Protein AF-A0A3R9KI75-F1 (afdb_monomer_lite)

Organism: Streptococcus cristatus (NCBI:txid45634)

Foldseek 3Di:
DDDPPPDDDDDDPDDDDDDPVVFDADPVRATADPVRHGPQDPLNVVLVVQLVVLVVQLVVQLVVLVVLLVVCPPPHHDPLNVVLSVLSNQLSVLVSQLRNLLSVLVSLLVVLVVVQVVLVVVLVVQLVVLCVVCVPDDSVRSQVVCVVVVRHSCSSHNPVNVVSVVVSVVSVVVNVVSPCSSVVSVVVVVVVCVVPVPSVVVSVVSVVVD

Structure (mmCIF, N/CA/C/O backbone):
data_AF-A0A3R9KI75-F1
#
_entry.id   AF-A0A3R9KI75-F1
#
loop_
_atom_site.group_PDB
_atom_site.id
_atom_site.type_symbol
_atom_site.label_atom_id
_atom_site.label_alt_id
_atom_site.label_comp_id
_atom_site.label_asym_id
_atom_site.label_entity_id
_atom_site.label_seq_id
_atom_site.pdbx_PDB_ins_code
_atom_site.Cartn_x
_atom_site.Cartn_y
_atom_site.Cartn_z
_atom_site.occupancy
_atom_site.B_iso_or_equiv
_atom_site.auth_seq_id
_atom_site.auth_comp_id
_atom_site.auth_asym_id
_atom_site.auth_atom_id
_atom_site.pdbx_PDB_model_num
ATOM 1 N N . MET A 1 1 ? -16.472 22.900 -28.663 1.00 31.42 1 MET A N 1
ATOM 2 C CA . MET A 1 1 ? -15.916 22.814 -27.298 1.00 31.42 1 MET A CA 1
ATOM 3 C C . MET A 1 1 ? -16.519 21.588 -26.632 1.00 31.42 1 MET A C 1
ATOM 5 O O . MET A 1 1 ? -17.709 21.596 -26.358 1.00 31.42 1 MET A O 1
ATOM 9 N N . LYS A 1 2 ? -15.753 20.502 -26.491 1.00 34.44 2 LYS A N 1
ATOM 10 C CA . LYS A 1 2 ? -16.143 19.324 -25.703 1.00 34.44 2 LYS A CA 1
ATOM 11 C C . LYS A 1 2 ? -15.192 19.277 -24.512 1.00 34.44 2 LYS A C 1
ATOM 13 O O . LYS A 1 2 ? -14.022 18.962 -24.698 1.00 34.44 2 LYS A O 1
ATOM 18 N N . GLY A 1 3 ? -15.669 19.689 -23.342 1.00 30.95 3 GLY A N 1
ATOM 19 C CA . GLY A 1 3 ? -14.974 19.454 -22.082 1.00 30.95 3 GLY A CA 1
ATOM 20 C C . GLY A 1 3 ? -15.320 18.044 -21.632 1.00 30.95 3 GLY A C 1
ATOM 21 O O . GLY A 1 3 ? -16.484 17.776 -21.365 1.00 30.95 3 GLY A O 1
ATOM 22 N N . GLY A 1 4 ? -14.338 17.145 -21.650 1.00 33.22 4 GLY A N 1
ATOM 23 C CA . GLY A 1 4 ? -14.463 15.832 -21.032 1.00 33.22 4 GLY A CA 1
ATOM 24 C C . GLY A 1 4 ? -14.408 15.998 -19.521 1.00 33.22 4 GLY A C 1
ATOM 25 O O . GLY A 1 4 ? -13.350 16.269 -18.958 1.00 33.22 4 GLY A O 1
ATOM 26 N N . ASP A 1 5 ? -15.550 15.856 -18.872 1.00 42.66 5 ASP A N 1
ATOM 27 C CA . ASP A 1 5 ? -15.716 15.778 -17.428 1.00 42.66 5 ASP A CA 1
ATOM 28 C C . ASP A 1 5 ? -15.424 14.352 -16.940 1.00 42.66 5 ASP A C 1
ATOM 30 O O . ASP A 1 5 ? -16.263 13.648 -16.393 1.00 42.66 5 ASP A O 1
ATOM 34 N N . GLY A 1 6 ? -14.172 13.923 -17.106 1.00 36.28 6 GLY A N 1
ATOM 35 C CA . GLY A 1 6 ? -13.638 12.710 -16.482 1.00 36.28 6 GLY A CA 1
ATOM 36 C C . GLY A 1 6 ? -13.303 12.903 -14.998 1.00 36.28 6 GLY A C 1
ATOM 37 O O . GLY A 1 6 ? -12.255 12.447 -14.543 1.00 36.28 6 GLY A O 1
ATOM 38 N N . PHE A 1 7 ? -14.136 13.622 -14.241 1.00 35.47 7 PHE A N 1
ATOM 39 C CA . PHE A 1 7 ? -13.904 13.883 -12.822 1.00 35.47 7 PHE A CA 1
ATOM 40 C C . PHE A 1 7 ? -14.786 12.979 -11.963 1.00 35.47 7 PHE A C 1
ATOM 42 O O . PHE A 1 7 ? -15.965 13.241 -11.777 1.00 35.47 7 PHE A O 1
ATOM 49 N N . GLY A 1 8 ? -14.165 11.918 -11.438 1.00 37.69 8 GLY A N 1
ATOM 50 C CA . GLY A 1 8 ? -14.525 11.258 -10.181 1.00 37.69 8 GLY A CA 1
ATOM 51 C C . GLY A 1 8 ? -16.011 10.985 -9.961 1.00 37.69 8 GLY A C 1
ATOM 52 O O . GLY A 1 8 ? -16.692 11.744 -9.280 1.00 37.69 8 GLY A O 1
ATOM 53 N N . THR A 1 9 ? -16.493 9.838 -10.433 1.00 40.19 9 THR A N 1
ATOM 54 C CA . THR A 1 9 ? -17.740 9.268 -9.918 1.00 40.19 9 THR A CA 1
ATOM 55 C C . THR A 1 9 ? -17.583 9.030 -8.414 1.00 40.19 9 THR A C 1
ATOM 57 O O . THR A 1 9 ? -16.795 8.180 -7.996 1.00 40.19 9 THR A O 1
ATOM 60 N N . ILE A 1 10 ? -18.307 9.793 -7.591 1.00 51.31 10 ILE A N 1
ATOM 61 C CA . ILE A 1 10 ? -18.366 9.542 -6.151 1.00 51.31 10 ILE A CA 1
ATOM 62 C C . ILE A 1 10 ? -19.281 8.335 -5.924 1.00 51.31 10 ILE A C 1
ATOM 64 O O . ILE A 1 10 ? -20.493 8.410 -6.128 1.00 51.31 10 ILE A O 1
ATOM 68 N N . TYR A 1 11 ? -18.694 7.208 -5.521 1.00 42.44 11 TYR A N 1
ATOM 69 C CA . TYR A 1 11 ? -19.437 6.000 -5.172 1.00 42.44 11 TYR A CA 1
ATOM 70 C C . TYR A 1 11 ? -19.978 6.113 -3.746 1.00 42.44 11 TYR A C 1
ATOM 72 O O . TYR A 1 11 ? -19.217 6.090 -2.774 1.00 42.44 11 TYR A O 1
ATOM 80 N N . TRP A 1 12 ? -21.301 6.218 -3.624 1.00 49.88 12 TRP A N 1
ATOM 81 C CA . TRP A 1 12 ? -21.983 6.147 -2.340 1.00 49.88 12 TRP A CA 1
ATOM 82 C C . TRP A 1 12 ? -22.226 4.679 -1.982 1.00 49.88 12 TRP A C 1
ATOM 84 O O . TRP A 1 12 ? -22.923 3.967 -2.698 1.00 49.88 12 TRP A O 1
ATOM 94 N N . VAL A 1 13 ? -21.576 4.204 -0.916 1.00 52.34 13 VAL A N 1
ATOM 95 C CA . VAL A 1 13 ? -21.595 2.783 -0.514 1.00 52.34 13 VAL A CA 1
ATOM 96 C C . VAL A 1 13 ? -22.789 2.471 0.399 1.00 52.34 13 VAL A C 1
ATOM 98 O O . VAL A 1 13 ? -23.155 1.310 0.538 1.00 52.34 13 VAL A O 1
ATOM 101 N N . TYR A 1 14 ? -23.431 3.494 0.978 1.00 46.50 14 TYR A N 1
ATOM 102 C CA . TYR A 1 14 ? -24.469 3.330 1.997 1.00 46.50 14 TYR A CA 1
ATOM 103 C C . TYR A 1 14 ? -25.724 4.173 1.737 1.00 46.50 14 TYR A C 1
ATOM 105 O O . TYR A 1 14 ? -26.075 5.013 2.551 1.00 46.50 14 TYR A O 1
ATOM 113 N N . GLY A 1 15 ? -26.424 3.880 0.632 1.00 51.41 15 GLY A N 1
ATOM 114 C CA . GLY A 1 15 ? -27.863 4.139 0.447 1.00 51.41 15 GLY A CA 1
ATOM 115 C C . GLY A 1 15 ? -28.292 4.410 -1.013 1.00 51.41 15 GLY A C 1
ATOM 116 O O . GLY A 1 15 ? -27.571 4.103 -1.957 1.00 51.41 15 GLY A O 1
ATOM 117 N N . SER A 1 16 ? -29.490 4.977 -1.206 1.00 55.78 16 SER A N 1
ATOM 118 C CA . SER A 1 16 ? -30.212 5.067 -2.485 1.00 55.78 16 SER A CA 1
ATOM 119 C C . SER A 1 16 ? -30.240 6.415 -3.252 1.00 55.78 16 SER A C 1
ATOM 121 O O . SER A 1 16 ? -30.925 6.471 -4.274 1.00 55.78 16 SER A O 1
ATOM 123 N N . SER A 1 17 ? -29.553 7.495 -2.838 1.00 60.81 17 SER A N 1
ATOM 124 C CA . SER A 1 17 ? -29.588 8.795 -3.552 1.00 60.81 17 SER A CA 1
ATOM 125 C C . SER A 1 17 ? -28.206 9.386 -3.868 1.00 60.81 17 SER A C 1
ATOM 127 O O . SER A 1 17 ? -27.277 9.293 -3.075 1.00 60.81 17 SER A O 1
ATOM 129 N N . HIS A 1 18 ? -28.090 10.042 -5.030 1.00 62.91 18 HIS A N 1
ATOM 130 C CA . HIS A 1 18 ? -26.881 10.731 -5.511 1.00 62.91 18 HIS A CA 1
ATOM 131 C C . HIS A 1 18 ? -26.985 12.270 -5.458 1.00 62.91 18 HIS A C 1
ATOM 133 O O . HIS A 1 18 ? -26.168 12.966 -6.062 1.00 62.91 18 HIS A O 1
ATOM 139 N N . LYS A 1 19 ? -28.002 12.836 -4.795 1.00 71.69 19 LYS A N 1
ATOM 140 C CA . LYS A 1 19 ? -28.193 14.295 -4.725 1.00 71.69 19 LYS A CA 1
ATOM 141 C C . LYS A 1 19 ? -27.415 14.883 -3.550 1.00 71.69 19 LYS A C 1
ATOM 143 O O . LYS A 1 19 ? -27.552 14.403 -2.435 1.00 71.69 19 LYS A O 1
ATOM 148 N N . ILE A 1 20 ? -26.684 15.977 -3.782 1.00 66.56 20 ILE A N 1
ATOM 149 C CA . ILE A 1 20 ? -25.883 16.662 -2.748 1.00 66.56 20 ILE A CA 1
ATOM 150 C C . ILE A 1 20 ? -26.710 17.152 -1.548 1.00 66.56 20 ILE A C 1
ATOM 152 O O . ILE A 1 20 ? -26.201 17.232 -0.442 1.00 66.56 20 ILE A O 1
ATOM 156 N N . PHE A 1 21 ? -27.995 17.454 -1.750 1.00 74.81 21 PHE A N 1
ATOM 157 C CA . PHE A 1 21 ? -28.891 17.900 -0.677 1.00 74.81 21 PHE A CA 1
ATOM 158 C C . PHE A 1 21 ? -29.292 16.786 0.291 1.00 74.81 21 PHE A C 1
ATOM 160 O O . PHE A 1 21 ? -29.767 17.082 1.381 1.00 74.81 21 PHE A O 1
ATOM 167 N N . ASP A 1 22 ? -29.087 15.525 -0.092 1.00 74.00 22 ASP A N 1
ATOM 168 C CA . ASP A 1 22 ? -29.348 14.382 0.783 1.00 74.00 22 ASP A CA 1
ATOM 169 C C . ASP A 1 22 ? -28.135 14.085 1.689 1.00 74.00 22 ASP A C 1
ATOM 171 O O . ASP A 1 22 ? -28.147 13.118 2.446 1.00 74.00 22 ASP A O 1
ATOM 175 N N . TRP A 1 23 ? -27.070 14.894 1.597 1.00 73.06 23 TRP A N 1
ATOM 176 C CA . TRP A 1 23 ? -25.826 14.712 2.337 1.00 73.06 23 TRP A CA 1
ATOM 177 C C . TRP A 1 23 ? -25.831 15.596 3.580 1.00 73.06 23 TRP A C 1
ATOM 179 O O . TRP A 1 23 ? -26.165 16.780 3.517 1.00 73.06 23 TRP A O 1
ATOM 189 N N . GLN A 1 24 ? -25.421 15.023 4.707 1.00 79.69 24 GLN A N 1
ATOM 190 C CA . GLN A 1 24 ? -25.184 15.767 5.937 1.00 79.69 24 GLN A CA 1
ATOM 191 C C . GLN A 1 24 ? -23.694 16.053 6.076 1.00 79.69 24 GLN A C 1
ATOM 193 O O . GLN A 1 24 ? -22.868 15.224 5.694 1.00 79.69 24 GLN A O 1
ATOM 198 N N . PHE A 1 25 ? -23.359 17.217 6.627 1.00 82.62 25 PHE A N 1
ATOM 199 C CA . PHE A 1 25 ? -21.980 17.641 6.842 1.00 82.62 25 PHE A CA 1
ATOM 200 C C . PHE A 1 25 ? -21.781 18.084 8.293 1.00 82.62 25 PHE A C 1
ATOM 202 O O . PHE A 1 25 ? -22.672 18.719 8.861 1.00 82.62 25 PHE A O 1
ATOM 209 N N . ASN A 1 26 ? -20.631 17.763 8.889 1.00 80.56 26 ASN A N 1
ATOM 210 C CA . ASN A 1 26 ? -20.237 18.327 10.183 1.00 80.56 26 ASN A CA 1
ATOM 211 C C . ASN A 1 26 ? -19.741 19.780 10.035 1.00 80.56 26 ASN A C 1
ATOM 213 O O . ASN A 1 26 ? -19.642 20.316 8.929 1.00 80.56 26 ASN A O 1
ATOM 217 N N . GLU A 1 27 ? -19.407 20.429 11.155 1.00 84.88 27 GLU A N 1
ATOM 218 C CA . GLU A 1 27 ? -18.916 21.819 11.172 1.00 84.88 27 GLU A CA 1
ATOM 219 C C . GLU A 1 27 ? -17.601 22.013 10.394 1.00 84.88 27 GLU A C 1
ATOM 221 O O . GLU A 1 27 ? -17.281 23.125 9.978 1.00 84.88 27 GLU A O 1
ATOM 226 N N . GLN A 1 28 ? -16.850 20.933 10.170 1.00 77.19 28 GLN A N 1
ATOM 227 C CA . GLN A 1 28 ? -15.603 20.905 9.408 1.00 77.19 28 GLN A CA 1
ATOM 228 C C . GLN A 1 28 ? -15.837 20.688 7.900 1.00 77.19 28 GLN A C 1
ATOM 230 O O . GLN A 1 28 ? -14.885 20.718 7.121 1.00 77.19 28 GLN A O 1
ATOM 235 N N . GLY A 1 29 ? -17.092 20.508 7.470 1.00 73.06 29 GLY A N 1
ATOM 236 C CA . GLY A 1 29 ? -17.461 20.268 6.074 1.00 73.06 29 GLY A CA 1
ATOM 237 C C . GLY A 1 29 ? -17.264 18.821 5.610 1.00 73.06 29 GLY A C 1
ATOM 238 O O . GLY A 1 29 ? -17.261 18.565 4.406 1.00 73.06 29 GLY A O 1
ATOM 239 N N . GLU A 1 30 ? -17.099 17.870 6.529 1.00 74.62 30 GLU A N 1
ATOM 240 C CA . GLU A 1 30 ? -16.972 16.442 6.228 1.00 74.62 30 GLU A CA 1
ATOM 241 C C . GLU A 1 30 ? -18.349 15.780 6.168 1.00 74.62 30 GLU A C 1
ATOM 243 O O . GLU A 1 30 ? -19.229 16.097 6.964 1.00 74.62 30 GLU A O 1
ATOM 248 N N . VAL A 1 31 ? -18.534 14.831 5.248 1.00 74.94 31 VAL A N 1
ATOM 249 C CA . VAL A 1 31 ? -19.799 14.094 5.100 1.00 74.94 31 VAL A CA 1
ATOM 250 C C . VAL A 1 31 ? -20.021 13.190 6.308 1.00 74.94 31 VAL A C 1
ATOM 252 O O . VAL A 1 31 ? -19.136 12.394 6.620 1.00 74.94 31 VAL A O 1
ATOM 255 N N . ILE A 1 32 ? -21.201 13.249 6.927 1.00 75.06 32 ILE A N 1
ATOM 256 C CA . ILE A 1 32 ? -21.585 12.432 8.087 1.00 75.06 32 ILE A CA 1
ATOM 257 C C . ILE A 1 32 ? -22.800 11.534 7.805 1.00 75.06 32 ILE A C 1
ATOM 259 O O . ILE A 1 32 ? -23.611 11.827 6.925 1.00 75.06 32 ILE A O 1
ATOM 263 N N . ASP A 1 33 ? -22.895 10.413 8.521 1.00 69.62 33 ASP A N 1
ATOM 264 C CA . ASP A 1 33 ? -24.042 9.504 8.481 1.00 69.62 33 ASP A CA 1
ATOM 265 C C . ASP A 1 33 ? -25.174 9.970 9.413 1.00 69.62 33 ASP A C 1
ATOM 267 O O . ASP A 1 33 ? -25.070 10.989 10.094 1.00 69.62 33 ASP A O 1
ATOM 271 N N . GLU A 1 34 ? -26.263 9.198 9.469 1.00 68.88 34 GLU A N 1
ATOM 272 C CA . GLU A 1 34 ? -27.426 9.472 10.329 1.00 68.88 34 GLU A CA 1
ATOM 273 C C . GLU A 1 34 ? -27.107 9.505 11.840 1.00 68.88 34 GLU A C 1
ATOM 275 O O . GLU A 1 34 ? -27.915 9.994 12.627 1.00 68.88 34 GLU A O 1
ATOM 280 N N . HIS A 1 35 ? -25.928 9.021 12.243 1.00 69.69 35 HIS A N 1
ATOM 281 C CA . HIS A 1 35 ? -25.430 9.019 13.619 1.00 69.69 35 HIS A CA 1
ATOM 282 C C . HIS A 1 35 ? -24.376 10.115 13.865 1.00 69.69 35 HIS A C 1
ATOM 284 O O . HIS A 1 35 ? -23.793 10.171 14.948 1.00 69.69 35 HIS A O 1
ATOM 290 N N . GLY A 1 36 ? -24.110 10.982 12.881 1.00 72.00 36 GLY A N 1
ATOM 291 C CA . GLY A 1 36 ? -23.122 12.057 12.974 1.00 72.00 36 GLY A CA 1
ATOM 292 C C . GLY A 1 36 ? -21.668 11.615 12.774 1.00 72.00 36 GLY A C 1
ATOM 293 O O . GLY A 1 36 ? -20.755 12.392 13.055 1.00 72.00 36 GLY A O 1
ATOM 294 N N . ARG A 1 37 ? -21.425 10.389 12.293 1.00 70.31 37 ARG A N 1
ATOM 295 C CA . ARG A 1 37 ? -20.074 9.848 12.067 1.00 70.31 37 ARG A CA 1
ATOM 296 C C . ARG A 1 37 ? -19.587 10.174 10.664 1.00 70.31 37 ARG A C 1
ATOM 298 O O . ARG A 1 37 ? -20.345 10.043 9.709 1.00 70.31 37 ARG A O 1
ATOM 305 N N . VAL A 1 38 ? -18.312 10.529 10.519 1.00 72.94 38 VAL A N 1
ATOM 306 C CA . VAL A 1 38 ? -17.710 10.859 9.217 1.00 72.94 38 VAL A CA 1
ATOM 307 C C . VAL A 1 38 ? -17.715 9.642 8.274 1.00 72.94 38 VAL A C 1
ATOM 309 O O . VAL A 1 38 ? -17.120 8.608 8.565 1.00 72.94 38 VAL A O 1
ATOM 312 N N . VAL A 1 39 ? -18.366 9.775 7.113 1.00 64.69 39 VAL A N 1
ATOM 313 C CA . VAL A 1 39 ? -18.601 8.706 6.113 1.00 64.69 39 VAL A CA 1
ATOM 314 C C . VAL A 1 39 ? -17.399 8.493 5.195 1.00 64.69 39 VAL A C 1
ATOM 316 O O . VAL A 1 39 ? -17.147 7.386 4.704 1.00 64.69 39 VAL A O 1
ATOM 319 N N . ILE A 1 40 ? -16.644 9.560 4.931 1.00 64.56 40 ILE A N 1
ATOM 320 C CA . ILE A 1 40 ? -15.379 9.487 4.203 1.00 64.56 40 ILE A CA 1
ATOM 321 C C . ILE A 1 40 ? -14.309 10.099 5.092 1.00 64.56 40 ILE A C 1
ATOM 323 O O . ILE A 1 40 ? -14.146 11.313 5.147 1.00 64.56 40 ILE A O 1
ATOM 327 N N . THR A 1 41 ? -13.590 9.238 5.805 1.00 69.88 41 THR A N 1
ATOM 328 C CA . THR A 1 41 ? -12.486 9.672 6.659 1.00 69.88 41 THR A CA 1
ATOM 329 C C . THR A 1 41 ? -11.374 10.295 5.814 1.00 69.88 41 THR A C 1
ATOM 331 O O . THR A 1 41 ? -11.152 9.894 4.664 1.00 69.88 41 THR A O 1
ATOM 334 N N . ALA A 1 42 ? -10.619 11.232 6.393 1.00 71.06 42 ALA A N 1
ATOM 335 C CA . ALA A 1 42 ? -9.426 11.798 5.760 1.00 71.06 42 ALA A CA 1
ATOM 336 C C . ALA A 1 42 ? -8.463 10.701 5.257 1.00 71.06 42 ALA A C 1
ATOM 338 O O . ALA A 1 42 ? -7.877 10.822 4.186 1.00 71.06 42 ALA A O 1
ATOM 339 N N . MET A 1 43 ? -8.365 9.574 5.970 1.00 71.19 43 MET A N 1
ATOM 340 C CA . MET A 1 43 ? -7.563 8.419 5.550 1.00 71.19 43 MET A CA 1
ATOM 341 C C . MET A 1 43 ? -8.084 7.758 4.272 1.00 71.19 43 MET A C 1
ATOM 343 O O . MET A 1 43 ? -7.293 7.402 3.397 1.00 71.19 43 MET A O 1
ATOM 347 N N . ARG A 1 44 ? -9.407 7.616 4.129 1.00 80.25 44 ARG A N 1
ATOM 348 C CA . ARG A 1 44 ? -10.013 7.069 2.910 1.00 80.25 44 ARG A CA 1
ATOM 349 C C . ARG A 1 44 ? -9.811 8.009 1.723 1.00 80.25 44 ARG A C 1
ATOM 351 O O . ARG A 1 44 ? -9.486 7.528 0.638 1.00 80.25 44 ARG A O 1
ATOM 358 N N . PHE A 1 45 ? -9.944 9.321 1.923 1.00 79.44 45 PHE A N 1
ATOM 359 C CA . PHE A 1 45 ? -9.603 10.312 0.898 1.00 79.44 45 PHE A CA 1
ATOM 360 C C . PHE A 1 45 ? -8.127 10.229 0.495 1.00 79.44 45 PHE A C 1
ATOM 362 O O . PHE A 1 45 ? -7.841 10.090 -0.692 1.00 79.44 45 PHE A O 1
ATOM 369 N N . ASN A 1 46 ? -7.209 10.205 1.466 1.00 80.06 46 ASN A N 1
ATOM 370 C CA . ASN A 1 46 ? -5.769 10.089 1.218 1.00 80.06 46 ASN A CA 1
ATOM 371 C C . ASN A 1 46 ? -5.419 8.828 0.416 1.00 80.06 46 ASN A C 1
ATOM 373 O O . ASN A 1 46 ? -4.603 8.887 -0.506 1.00 80.06 46 ASN A O 1
ATOM 377 N N . TYR A 1 47 ? -6.041 7.686 0.735 1.00 86.44 47 TYR A N 1
ATOM 378 C CA . TYR A 1 47 ? -5.873 6.456 -0.040 1.00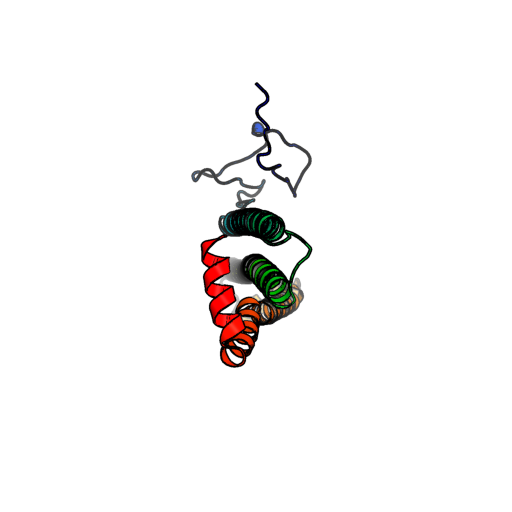 86.44 47 TYR A CA 1
ATOM 379 C C . TYR A 1 47 ? -6.347 6.629 -1.488 1.00 86.44 47 TYR A C 1
ATOM 381 O O . TYR A 1 47 ? -5.597 6.320 -2.414 1.00 86.44 47 TYR A O 1
ATOM 389 N N . LEU A 1 48 ? -7.566 7.138 -1.694 1.00 85.06 48 LEU A N 1
ATOM 390 C CA . LEU A 1 48 ? -8.141 7.311 -3.031 1.00 85.06 48 LEU A CA 1
ATOM 391 C C . LEU A 1 48 ? -7.327 8.288 -3.883 1.00 85.06 48 LEU A C 1
ATOM 393 O O . LEU A 1 48 ? -7.079 8.021 -5.059 1.00 85.06 48 LEU A O 1
ATOM 397 N N . GLU A 1 49 ? -6.881 9.393 -3.292 1.00 86.19 49 GLU A N 1
ATOM 398 C CA . GLU A 1 49 ? -6.015 10.363 -3.953 1.00 86.19 49 GLU A CA 1
ATOM 399 C C . GLU A 1 49 ? -4.657 9.747 -4.301 1.00 86.19 49 GLU A C 1
ATOM 401 O O . GLU A 1 49 ? -4.207 9.855 -5.442 1.00 86.19 49 GLU A O 1
ATOM 406 N N . THR A 1 50 ? -4.040 9.013 -3.371 1.00 85.38 50 THR A N 1
ATOM 407 C CA . THR A 1 50 ? -2.766 8.332 -3.639 1.00 85.38 50 THR A CA 1
ATOM 408 C C . THR A 1 50 ? -2.906 7.292 -4.746 1.00 85.38 50 THR A C 1
ATOM 410 O O . THR A 1 50 ? -2.046 7.210 -5.626 1.00 85.38 50 THR A O 1
ATOM 413 N N . ALA A 1 51 ? -3.992 6.516 -4.743 1.00 88.38 51 ALA A N 1
ATOM 414 C CA . ALA A 1 51 ? -4.246 5.516 -5.768 1.00 88.38 51 ALA A CA 1
ATOM 415 C C . ALA A 1 51 ? -4.449 6.159 -7.141 1.00 88.38 51 ALA A C 1
ATOM 417 O O . ALA A 1 51 ? -3.826 5.743 -8.117 1.00 88.38 51 ALA A O 1
ATOM 418 N N . LYS A 1 52 ? -5.249 7.228 -7.204 1.00 90.12 52 LYS A N 1
ATOM 419 C CA . LYS A 1 52 ? -5.452 8.010 -8.424 1.00 90.12 52 LYS A CA 1
ATOM 420 C C . LYS A 1 52 ? -4.133 8.573 -8.953 1.00 90.12 52 LYS A C 1
ATOM 422 O O . LYS A 1 52 ? -3.816 8.357 -10.119 1.00 90.12 52 LYS A O 1
ATOM 427 N N . ASN A 1 53 ? -3.355 9.241 -8.104 1.00 88.50 53 ASN A N 1
ATOM 428 C CA . ASN A 1 53 ? -2.089 9.858 -8.500 1.00 88.50 53 ASN A CA 1
ATOM 429 C C . ASN A 1 53 ? -1.067 8.802 -8.952 1.00 88.50 53 ASN A C 1
ATOM 431 O O . ASN A 1 53 ? -0.365 9.007 -9.940 1.00 88.50 53 ASN A O 1
ATOM 435 N N . SER A 1 54 ? -1.028 7.640 -8.289 1.00 91.69 54 SER A N 1
ATOM 436 C CA . SER A 1 54 ? -0.153 6.523 -8.676 1.00 91.69 54 SER A CA 1
ATOM 437 C C . SER A 1 54 ? -0.532 5.944 -10.039 1.00 91.69 54 SER A C 1
ATOM 439 O O . SER A 1 54 ? 0.348 5.674 -10.850 1.00 91.69 54 SER A O 1
ATOM 441 N N . LEU A 1 55 ? -1.829 5.792 -10.321 1.00 94.56 55 LEU A N 1
ATOM 442 C CA . LEU A 1 55 ? -2.309 5.322 -11.623 1.00 94.56 55 LEU A CA 1
ATOM 443 C C . LEU A 1 55 ? -2.059 6.346 -12.736 1.00 94.56 55 LEU A C 1
ATOM 445 O O . LEU A 1 55 ? -1.667 5.963 -13.833 1.00 94.56 55 LEU A O 1
ATOM 449 N N . GLN A 1 56 ? -2.239 7.639 -12.459 1.00 94.75 56 GLN A N 1
ATOM 450 C CA . GLN A 1 56 ? -1.934 8.705 -13.419 1.00 94.75 56 GLN A CA 1
ATOM 451 C C . GLN A 1 56 ? -0.436 8.781 -13.736 1.00 94.75 56 GLN A C 1
ATOM 453 O O . GLN A 1 56 ? -0.057 8.936 -14.897 1.00 94.75 56 GLN A O 1
ATOM 458 N N . SER A 1 57 ? 0.416 8.644 -12.717 1.00 94.31 57 SER A N 1
ATOM 459 C CA . SER A 1 57 ? 1.864 8.562 -12.906 1.00 94.31 57 SER A CA 1
ATOM 460 C C . SER A 1 57 ? 2.239 7.320 -13.714 1.00 94.31 57 SER A C 1
ATOM 462 O O . SER A 1 57 ? 2.970 7.448 -14.689 1.00 94.31 57 SER A O 1
ATOM 464 N N . LEU A 1 58 ? 1.675 6.150 -13.390 1.00 96.69 58 LEU A N 1
ATOM 465 C CA . LEU A 1 58 ? 1.890 4.921 -14.156 1.00 96.69 58 LEU A CA 1
ATOM 466 C C . LEU A 1 58 ? 1.523 5.099 -15.635 1.00 96.69 58 LEU A C 1
ATOM 468 O O . LEU A 1 58 ? 2.326 4.764 -16.499 1.00 96.69 58 LEU A O 1
ATOM 472 N N . ASP A 1 59 ? 0.341 5.642 -15.929 1.00 96.94 59 ASP A N 1
ATOM 473 C CA . ASP A 1 59 ? -0.121 5.868 -17.304 1.00 96.94 59 ASP A CA 1
ATOM 474 C C . ASP A 1 59 ? 0.815 6.813 -18.074 1.00 96.94 59 ASP A C 1
ATOM 476 O O . ASP A 1 59 ? 1.243 6.507 -19.187 1.00 96.94 59 ASP A O 1
ATOM 480 N N . THR A 1 60 ? 1.221 7.916 -17.436 1.00 97.19 60 THR A N 1
ATOM 481 C CA . THR A 1 60 ? 2.155 8.896 -18.013 1.00 97.19 60 THR A CA 1
ATOM 482 C C . THR A 1 60 ? 3.498 8.255 -18.363 1.00 97.19 60 THR A C 1
ATOM 484 O O . THR A 1 60 ? 4.026 8.441 -19.461 1.00 97.19 60 THR A O 1
ATOM 487 N N . GLU A 1 61 ? 4.047 7.470 -17.443 1.00 97.00 61 GLU A N 1
ATOM 488 C CA . GLU A 1 61 ? 5.345 6.827 -17.616 1.00 97.00 61 GLU A CA 1
ATOM 489 C C . GLU A 1 61 ? 5.296 5.698 -18.654 1.00 97.00 61 GLU A C 1
ATOM 491 O O . GLU A 1 61 ? 6.192 5.589 -19.491 1.00 97.00 61 GLU A O 1
ATOM 496 N N . LEU A 1 62 ? 4.228 4.893 -18.670 1.00 97.38 62 LEU A N 1
ATOM 497 C CA . LEU A 1 62 ? 4.026 3.874 -19.703 1.00 97.38 62 LEU A CA 1
ATOM 498 C C . LEU A 1 62 ? 3.861 4.505 -21.092 1.00 97.38 62 LEU A C 1
ATOM 500 O O . LEU A 1 62 ? 4.415 3.989 -22.065 1.00 97.38 62 LEU A O 1
ATOM 504 N N . ALA A 1 63 ? 3.156 5.634 -21.199 1.00 96.88 63 ALA A N 1
ATOM 505 C CA . ALA A 1 63 ? 3.035 6.378 -22.450 1.00 96.88 63 ALA A CA 1
ATOM 506 C C . ALA A 1 63 ? 4.394 6.920 -22.927 1.00 96.88 63 ALA A C 1
ATOM 508 O O . ALA A 1 63 ? 4.717 6.816 -24.114 1.00 96.88 63 ALA A O 1
ATOM 509 N N . SER A 1 64 ? 5.221 7.434 -22.011 1.00 96.31 64 SER A N 1
ATOM 510 C CA . SER A 1 64 ? 6.593 7.858 -22.314 1.00 96.31 64 SER A CA 1
ATOM 511 C C . SER A 1 64 ? 7.454 6.689 -22.823 1.00 96.31 64 SER A C 1
ATOM 513 O O . SER A 1 64 ? 8.114 6.816 -23.859 1.00 96.31 64 SER A O 1
ATOM 515 N N . LEU A 1 65 ? 7.368 5.510 -22.193 1.00 96.69 65 LEU A N 1
ATOM 516 C CA . LEU A 1 65 ? 8.070 4.301 -22.647 1.00 96.69 65 LEU A CA 1
ATOM 517 C C . LEU A 1 65 ? 7.597 3.819 -24.023 1.00 96.69 65 LEU A C 1
ATOM 519 O O . LEU A 1 65 ? 8.414 3.388 -24.838 1.00 96.69 65 LEU A O 1
ATOM 523 N N . VAL A 1 66 ? 6.300 3.929 -24.323 1.00 95.50 66 VAL A N 1
ATOM 524 C CA . VAL A 1 66 ? 5.763 3.665 -25.667 1.00 95.50 66 VAL A CA 1
ATOM 525 C C . VAL A 1 66 ? 6.360 4.635 -26.692 1.00 95.50 66 VAL A C 1
ATOM 527 O O . VAL A 1 66 ? 6.831 4.193 -27.740 1.00 95.50 66 VAL A O 1
ATOM 530 N N . GLY A 1 67 ? 6.418 5.931 -26.377 1.00 94.88 67 GLY A N 1
ATOM 531 C CA . GLY A 1 67 ? 7.031 6.935 -27.251 1.00 94.88 67 GLY A CA 1
ATOM 532 C C . GLY A 1 67 ? 8.536 6.723 -27.454 1.00 94.88 67 GLY A C 1
ATOM 533 O O . GLY A 1 67 ? 9.064 6.937 -28.546 1.00 94.88 67 GLY A O 1
ATOM 534 N N . LEU A 1 68 ? 9.252 6.266 -26.426 1.00 95.50 68 LEU A N 1
ATOM 535 C CA . LEU A 1 68 ? 10.656 5.880 -26.546 1.00 95.50 68 LEU A CA 1
ATOM 536 C C . LEU A 1 68 ? 10.829 4.627 -27.411 1.00 95.50 68 LEU A C 1
ATOM 538 O O . LEU A 1 68 ? 11.630 4.641 -28.342 1.00 95.50 68 LEU A O 1
ATOM 542 N N . ARG A 1 69 ? 10.036 3.578 -27.172 1.00 96.06 69 ARG A N 1
ATOM 543 C CA . ARG A 1 69 ? 10.027 2.361 -27.996 1.00 96.06 69 ARG A CA 1
ATOM 544 C C . ARG A 1 69 ? 9.855 2.690 -29.477 1.00 96.06 69 ARG A C 1
ATOM 546 O O . ARG A 1 69 ? 10.565 2.127 -30.304 1.00 96.06 69 ARG A O 1
ATOM 553 N N . ASP A 1 70 ? 8.932 3.587 -29.811 1.00 93.75 70 ASP A N 1
ATOM 554 C CA . ASP A 1 70 ? 8.650 3.952 -31.201 1.00 93.75 70 ASP A CA 1
ATOM 555 C C . ASP A 1 70 ? 9.815 4.722 -31.851 1.00 93.75 70 ASP A C 1
ATOM 557 O O . ASP A 1 70 ? 10.071 4.540 -33.039 1.00 93.75 70 ASP A O 1
ATOM 561 N N . ARG A 1 71 ? 10.580 5.505 -31.075 1.00 91.88 71 ARG A N 1
ATOM 562 C CA . ARG A 1 71 ? 11.821 6.158 -31.538 1.00 91.88 71 ARG A CA 1
ATOM 563 C C . ARG A 1 71 ? 12.974 5.174 -31.742 1.00 91.88 71 ARG A C 1
ATOM 565 O O . ARG A 1 71 ? 13.749 5.343 -32.676 1.00 91.88 71 ARG A O 1
ATOM 572 N N . LEU A 1 72 ? 13.083 4.161 -30.883 1.00 91.94 72 LEU A N 1
ATOM 573 C CA . LEU A 1 72 ? 14.131 3.135 -30.968 1.00 91.94 72 LEU A CA 1
ATOM 574 C C . LEU A 1 72 ? 13.877 2.138 -32.111 1.00 91.94 72 LEU A C 1
ATOM 576 O O . LEU A 1 72 ? 14.808 1.623 -32.725 1.00 91.94 72 LEU A O 1
ATOM 580 N N . LYS A 1 73 ? 12.608 1.869 -32.435 1.00 87.88 73 LYS A N 1
ATOM 581 C CA . LYS A 1 73 ? 12.201 0.842 -33.403 1.00 87.88 73 LYS A CA 1
ATOM 582 C C . LYS A 1 73 ? 12.332 1.317 -34.862 1.00 87.88 73 LYS A C 1
ATOM 584 O O . LYS A 1 73 ? 11.334 1.397 -35.571 1.00 87.88 73 LYS A O 1
ATOM 589 N N . ALA A 1 74 ? 13.558 1.576 -35.319 1.00 76.00 74 ALA A N 1
ATOM 590 C CA . ALA A 1 74 ? 13.841 1.866 -36.729 1.00 76.00 74 ALA A CA 1
ATOM 591 C C . ALA A 1 74 ? 13.635 0.619 -37.618 1.00 76.00 74 ALA A C 1
ATOM 593 O O . ALA A 1 74 ? 12.757 0.624 -38.473 1.00 76.00 74 ALA A O 1
ATOM 594 N N . ASP A 1 75 ? 14.350 -0.479 -37.332 1.00 77.25 75 ASP A N 1
ATOM 595 C CA . ASP A 1 75 ? 14.251 -1.770 -38.052 1.00 77.25 75 ASP A CA 1
ATOM 596 C C . ASP A 1 75 ? 13.930 -2.956 -37.114 1.00 77.25 75 ASP A C 1
ATOM 598 O O . ASP A 1 75 ? 14.073 -4.132 -37.454 1.00 77.25 75 ASP A O 1
ATOM 602 N N . GLY A 1 76 ? 13.482 -2.648 -35.895 1.00 89.06 76 GLY A N 1
ATOM 603 C CA . GLY A 1 76 ? 13.290 -3.603 -34.805 1.00 89.06 76 GLY A CA 1
ATOM 604 C C . GLY A 1 76 ? 14.108 -3.222 -33.575 1.00 89.06 76 GLY A C 1
ATOM 605 O O . GLY A 1 76 ? 15.019 -2.411 -33.654 1.00 89.06 76 GLY A O 1
ATOM 606 N N . LEU A 1 77 ? 13.753 -3.795 -32.424 1.00 94.06 77 LEU A N 1
ATOM 607 C CA . LEU A 1 77 ? 14.465 -3.538 -31.173 1.00 94.06 77 LEU A CA 1
ATOM 608 C C . LEU A 1 77 ? 15.634 -4.511 -31.017 1.00 94.06 77 LEU A C 1
ATOM 610 O O . LEU A 1 77 ? 15.456 -5.737 -31.100 1.00 94.06 77 LEU A O 1
ATOM 614 N N . SER A 1 78 ? 16.804 -3.963 -30.716 1.00 94.56 78 SER A N 1
ATOM 615 C CA . SER A 1 78 ? 17.965 -4.703 -30.239 1.00 94.56 78 SER A CA 1
ATOM 616 C C . SER A 1 78 ? 17.667 -5.408 -28.910 1.00 94.56 78 SER A C 1
ATOM 618 O O . SER A 1 78 ? 16.680 -5.143 -28.217 1.00 94.56 78 SER A O 1
ATOM 620 N N . ARG A 1 79 ? 18.545 -6.338 -28.521 1.00 94.25 79 ARG A N 1
ATOM 621 C CA . ARG A 1 79 ? 18.427 -7.033 -27.233 1.00 94.25 79 ARG A CA 1
ATOM 622 C C . ARG A 1 79 ? 18.512 -6.064 -26.047 1.00 94.25 79 ARG A C 1
ATOM 624 O O . ARG A 1 79 ? 17.760 -6.236 -25.096 1.00 94.25 79 ARG A O 1
ATOM 631 N N . GLY A 1 80 ? 19.401 -5.070 -26.109 1.00 95.44 80 GLY A N 1
ATOM 632 C CA . GLY A 1 80 ? 19.580 -4.088 -25.038 1.00 95.44 80 GLY A CA 1
ATOM 633 C C . GLY A 1 80 ? 18.360 -3.184 -24.863 1.00 95.44 80 GLY A C 1
ATOM 634 O O . GLY A 1 80 ? 17.911 -2.993 -23.739 1.00 95.44 80 GLY A O 1
ATOM 635 N N . GLU A 1 81 ? 17.772 -2.712 -25.965 1.00 96.06 81 GLU A N 1
ATOM 636 C CA . GLU A 1 81 ? 16.568 -1.867 -25.925 1.00 96.06 81 GLU A CA 1
ATOM 637 C C . GLU A 1 81 ? 15.365 -2.625 -25.360 1.00 96.06 81 GLU A C 1
ATOM 639 O O . GLU A 1 81 ? 14.600 -2.067 -24.581 1.00 96.06 81 GLU A O 1
ATOM 644 N N . LYS A 1 82 ? 15.213 -3.916 -25.696 1.00 96.62 82 LYS A N 1
ATOM 645 C CA . LYS A 1 82 ? 14.178 -4.773 -25.091 1.00 96.62 82 LYS A CA 1
ATOM 646 C C . LYS A 1 82 ? 14.373 -4.901 -23.584 1.00 96.62 82 LYS A C 1
ATOM 648 O O . LYS A 1 82 ? 13.437 -4.666 -22.836 1.00 96.62 82 LYS A O 1
ATOM 653 N N . ILE A 1 83 ? 15.597 -5.213 -23.148 1.00 96.44 83 ILE A N 1
ATOM 654 C CA . ILE A 1 83 ? 15.927 -5.320 -21.721 1.00 96.44 83 ILE A CA 1
ATOM 655 C C . ILE A 1 83 ? 15.620 -4.008 -20.996 1.00 96.44 83 ILE A C 1
ATOM 657 O O . ILE A 1 83 ? 15.048 -4.047 -19.912 1.00 96.44 83 ILE A O 1
ATOM 661 N N . TYR A 1 84 ? 15.982 -2.866 -21.582 1.00 97.00 84 TYR A N 1
ATOM 662 C CA . TYR A 1 84 ? 15.695 -1.553 -21.013 1.00 97.00 84 TYR A CA 1
ATOM 663 C C . TYR A 1 84 ? 14.197 -1.302 -20.866 1.00 97.00 84 TYR A C 1
ATOM 665 O O . TYR A 1 84 ? 13.730 -1.056 -19.758 1.00 97.00 84 TYR A O 1
ATOM 673 N N . LEU A 1 85 ? 13.437 -1.426 -21.957 1.00 97.19 85 LEU A N 1
ATOM 674 C CA . LEU A 1 85 ? 11.996 -1.171 -21.952 1.00 97.19 85 LEU A CA 1
ATOM 675 C C . LEU A 1 85 ? 11.259 -2.100 -20.981 1.00 97.19 85 LEU A C 1
ATOM 677 O O . LEU A 1 85 ? 10.412 -1.629 -20.224 1.00 97.19 85 LEU A O 1
ATOM 681 N N . ASP A 1 86 ? 11.619 -3.386 -20.954 1.00 96.88 86 ASP A N 1
ATOM 682 C CA . ASP A 1 86 ? 11.043 -4.361 -20.025 1.00 96.88 86 ASP A CA 1
ATOM 683 C C . ASP A 1 86 ? 11.394 -4.014 -18.568 1.00 96.88 86 ASP A C 1
ATOM 685 O O . ASP A 1 86 ? 10.535 -4.093 -17.689 1.00 96.88 86 ASP A O 1
ATOM 689 N N . SER A 1 87 ? 12.638 -3.594 -18.306 1.00 96.88 87 SER A N 1
ATOM 690 C CA . SER A 1 87 ? 13.102 -3.203 -16.966 1.00 96.88 87 SER A CA 1
ATOM 691 C C . SER A 1 87 ? 12.375 -1.963 -16.456 1.00 96.88 87 SER A C 1
ATOM 693 O O . SER A 1 87 ? 11.882 -1.960 -15.328 1.00 96.88 87 SER A O 1
ATOM 695 N N . GLU A 1 88 ? 12.259 -0.933 -17.293 1.00 96.56 88 GLU A N 1
ATOM 696 C CA . GLU A 1 88 ? 11.576 0.311 -16.946 1.00 96.56 88 GLU A CA 1
ATOM 697 C C . GLU A 1 88 ? 10.073 0.098 -16.761 1.00 96.56 88 GLU A C 1
ATOM 699 O O . GLU A 1 88 ? 9.495 0.572 -15.779 1.00 96.56 88 GLU A O 1
ATOM 704 N N . GLN A 1 89 ? 9.441 -0.677 -17.650 1.00 96.88 89 GLN A N 1
ATOM 705 C CA . GLN A 1 89 ? 8.030 -1.035 -17.529 1.00 96.88 89 GLN A CA 1
ATOM 706 C C . GLN A 1 89 ? 7.765 -1.837 -16.248 1.00 96.88 89 GLN A C 1
ATOM 708 O O . GLN A 1 89 ? 6.791 -1.565 -15.536 1.00 96.88 89 GLN A O 1
ATOM 713 N N . ALA A 1 90 ? 8.624 -2.810 -15.929 1.00 95.69 90 ALA A N 1
ATOM 714 C CA . ALA A 1 90 ? 8.517 -3.580 -14.697 1.00 95.69 90 ALA A CA 1
ATOM 715 C C . ALA A 1 90 ? 8.674 -2.675 -13.469 1.00 95.69 90 ALA A C 1
ATOM 717 O O . ALA A 1 90 ? 7.848 -2.733 -12.558 1.00 95.69 90 ALA A O 1
ATOM 718 N N . LEU A 1 91 ? 9.676 -1.792 -13.468 1.00 96.25 91 LEU A N 1
ATOM 719 C CA . LEU A 1 91 ? 9.972 -0.917 -12.339 1.00 96.25 91 LEU A CA 1
ATOM 720 C C . LEU A 1 91 ? 8.849 0.085 -12.048 1.00 96.25 91 LEU A C 1
ATOM 722 O O . LEU A 1 91 ? 8.470 0.261 -10.882 1.00 96.25 91 LEU A O 1
ATOM 726 N N . VAL A 1 92 ? 8.302 0.740 -13.076 1.00 96.12 92 VAL A N 1
ATOM 727 C CA . VAL A 1 92 ? 7.201 1.693 -12.876 1.00 96.12 92 VAL A CA 1
ATOM 728 C C . VAL A 1 92 ? 5.937 0.985 -12.392 1.00 96.12 92 VAL A C 1
ATOM 730 O O . VAL A 1 92 ? 5.295 1.442 -11.445 1.00 96.12 92 VAL A O 1
ATOM 733 N N . THR A 1 93 ? 5.631 -0.184 -12.961 1.00 96.38 93 THR A N 1
ATOM 734 C CA . THR A 1 93 ? 4.473 -0.993 -12.558 1.00 96.38 93 THR A CA 1
ATOM 735 C C . THR A 1 93 ? 4.610 -1.454 -11.107 1.00 96.38 93 THR A C 1
ATOM 737 O O . THR A 1 93 ? 3.676 -1.323 -10.318 1.00 96.38 93 THR A O 1
ATOM 740 N N . ALA A 1 94 ? 5.795 -1.930 -10.724 1.00 95.81 94 ALA A N 1
ATOM 741 C CA . ALA A 1 94 ? 6.107 -2.343 -9.362 1.00 95.81 94 ALA A CA 1
ATOM 742 C C . ALA A 1 94 ? 5.948 -1.212 -8.353 1.00 95.81 94 ALA A C 1
ATOM 744 O O . ALA A 1 94 ? 5.347 -1.408 -7.301 1.00 95.81 94 ALA A O 1
ATOM 745 N N . SER A 1 95 ? 6.457 -0.027 -8.695 1.00 95.44 95 SER A N 1
ATOM 746 C CA . SER A 1 95 ? 6.384 1.154 -7.834 1.00 95.44 95 SER A CA 1
ATOM 747 C C . SER A 1 95 ? 4.934 1.593 -7.615 1.00 95.44 95 SER A C 1
ATOM 749 O O . SER A 1 95 ? 4.551 1.914 -6.490 1.00 95.44 95 SER A O 1
ATOM 751 N N . ALA A 1 96 ? 4.107 1.555 -8.667 1.00 95.56 96 ALA A N 1
ATOM 752 C CA . ALA A 1 96 ? 2.685 1.867 -8.566 1.00 95.56 96 ALA A CA 1
ATOM 753 C C . ALA A 1 96 ? 1.933 0.846 -7.694 1.00 95.56 96 ALA A C 1
ATOM 755 O O . ALA A 1 96 ? 1.175 1.243 -6.809 1.00 95.56 96 ALA A O 1
ATOM 756 N N . ILE A 1 97 ? 2.172 -0.455 -7.901 1.00 94.38 97 ILE A N 1
ATOM 757 C CA . ILE A 1 97 ? 1.562 -1.527 -7.097 1.00 94.38 97 ILE A CA 1
ATOM 758 C C . ILE A 1 97 ? 1.961 -1.395 -5.626 1.00 94.38 97 ILE A C 1
ATOM 760 O O . ILE A 1 97 ? 1.087 -1.411 -4.762 1.00 94.38 97 ILE A O 1
ATOM 764 N N . GLU A 1 98 ? 3.255 -1.230 -5.343 1.00 95.31 98 GLU A N 1
ATOM 765 C CA . GLU A 1 98 ? 3.777 -1.073 -3.984 1.00 95.31 98 GLU A CA 1
ATOM 766 C C . GLU A 1 98 ? 3.113 0.114 -3.273 1.00 95.31 98 GLU A C 1
ATOM 768 O O . GLU A 1 98 ? 2.593 -0.046 -2.168 1.00 95.31 98 GLU A O 1
ATOM 773 N N . ASN A 1 99 ? 3.032 1.284 -3.914 1.00 93.56 99 ASN A N 1
ATOM 774 C CA . ASN A 1 99 ? 2.420 2.467 -3.302 1.00 93.56 99 ASN A CA 1
ATOM 775 C C . ASN A 1 99 ? 0.908 2.295 -3.059 1.00 93.56 99 ASN A C 1
ATOM 777 O O . ASN A 1 99 ? 0.409 2.592 -1.974 1.00 93.56 99 ASN A O 1
ATOM 781 N N . ILE A 1 100 ? 0.164 1.779 -4.045 1.00 94.38 100 ILE A N 1
ATOM 782 C CA . ILE A 1 100 ? -1.290 1.579 -3.923 1.00 94.38 100 ILE A CA 1
ATOM 783 C C . ILE A 1 100 ? -1.604 0.547 -2.835 1.00 94.38 100 ILE A C 1
ATOM 785 O O . ILE A 1 100 ? -2.474 0.781 -1.992 1.00 94.38 100 ILE A O 1
ATOM 789 N N . ALA A 1 101 ? -0.902 -0.587 -2.847 1.00 95.06 101 ALA A N 1
ATOM 790 C CA . ALA A 1 101 ? -1.138 -1.671 -1.905 1.00 95.06 101 ALA A CA 1
ATOM 791 C C . ALA A 1 101 ? -0.785 -1.251 -0.476 1.00 95.06 101 ALA A C 1
ATOM 793 O O . ALA A 1 101 ? -1.612 -1.407 0.421 1.00 95.06 101 ALA A O 1
ATOM 794 N N . THR A 1 102 ? 0.392 -0.653 -0.261 1.00 95.19 102 THR A N 1
ATOM 795 C CA . THR A 1 102 ? 0.820 -0.226 1.082 1.00 95.19 102 THR A CA 1
ATOM 796 C C . THR A 1 102 ? -0.119 0.818 1.681 1.00 95.19 102 THR A C 1
ATOM 798 O O . THR A 1 102 ? -0.459 0.708 2.857 1.00 95.19 102 THR A O 1
ATOM 801 N N . LYS A 1 103 ? -0.636 1.764 0.883 1.00 92.56 103 LYS A N 1
ATOM 802 C CA . LYS A 1 103 ? -1.628 2.746 1.353 1.00 92.56 103 LYS A CA 1
ATOM 803 C C . LYS A 1 103 ? -3.007 2.156 1.613 1.00 92.56 103 LYS A C 1
ATOM 805 O O . LYS A 1 103 ? -3.665 2.560 2.569 1.00 92.56 103 LYS A O 1
ATOM 810 N N . GLY A 1 104 ? -3.445 1.200 0.796 1.00 91.88 104 GLY A N 1
ATOM 811 C CA . GLY A 1 104 ? -4.684 0.467 1.061 1.00 91.88 104 GLY A CA 1
ATOM 812 C C . GLY A 1 104 ? -4.597 -0.338 2.359 1.00 91.88 104 GLY A C 1
ATOM 813 O O . GLY A 1 104 ? -5.550 -0.379 3.135 1.00 91.88 104 GLY A O 1
ATOM 814 N N . LEU A 1 105 ? -3.432 -0.928 2.625 1.00 95.19 105 LEU A N 1
ATOM 815 C CA . LEU A 1 105 ? -3.170 -1.684 3.845 1.00 95.19 105 LEU A CA 1
ATOM 816 C C . LEU A 1 105 ? -3.044 -0.774 5.069 1.00 95.19 105 LEU A C 1
ATOM 818 O O . LEU A 1 105 ? -3.590 -1.127 6.108 1.00 95.19 105 LEU A O 1
ATOM 822 N N . ASP A 1 106 ? -2.436 0.410 4.944 1.00 92.12 106 ASP A N 1
ATOM 823 C CA . ASP A 1 106 ? -2.439 1.435 6.002 1.00 92.12 106 ASP A CA 1
ATOM 824 C C . ASP A 1 106 ? -3.867 1.830 6.403 1.00 92.12 106 ASP A C 1
ATOM 826 O O . ASP A 1 106 ? -4.186 1.881 7.592 1.00 92.12 106 ASP A O 1
ATOM 830 N N . LEU A 1 107 ? -4.750 2.046 5.419 1.00 90.56 107 LEU A N 1
ATOM 831 C CA . LEU A 1 107 ? -6.162 2.333 5.677 1.00 90.56 107 LEU A CA 1
ATOM 832 C C . LEU A 1 107 ? -6.845 1.171 6.413 1.00 90.56 107 LEU A C 1
ATOM 834 O O . LEU A 1 107 ? -7.529 1.402 7.405 1.00 90.56 107 LEU A O 1
ATOM 838 N N . LEU A 1 108 ? -6.658 -0.072 5.955 1.00 90.88 108 LEU A N 1
ATOM 839 C CA . LEU A 1 108 ? -7.243 -1.247 6.613 1.00 90.88 108 LEU A CA 1
ATOM 840 C C . LEU A 1 108 ? -6.741 -1.418 8.049 1.00 90.88 108 LEU A C 1
ATOM 842 O O . LEU A 1 108 ? -7.535 -1.713 8.937 1.00 90.88 108 LEU A O 1
ATOM 846 N N . ILE A 1 109 ? -5.442 -1.226 8.275 1.00 90.88 109 ILE A N 1
ATOM 847 C CA . ILE A 1 109 ? -4.823 -1.291 9.601 1.00 90.88 109 ILE A CA 1
ATOM 848 C C . ILE A 1 109 ? -5.469 -0.267 10.533 1.00 90.88 109 ILE A C 1
ATOM 850 O O . ILE A 1 109 ? -5.864 -0.643 11.635 1.00 90.88 109 ILE A O 1
ATOM 854 N N . SER A 1 110 ? -5.633 0.980 10.078 1.00 86.38 110 SER A N 1
ATOM 855 C CA . SER A 1 110 ? -6.264 2.017 10.895 1.00 86.38 110 SER A CA 1
ATOM 856 C C . SER A 1 110 ? -7.733 1.725 11.175 1.00 86.38 110 SER A C 1
ATOM 858 O O . SER A 1 110 ? -8.166 1.891 12.304 1.00 86.38 110 SER A O 1
ATOM 860 N N . LEU A 1 111 ? -8.490 1.224 10.192 1.00 85.38 111 LEU A N 1
ATOM 861 C CA . LEU A 1 111 ? -9.891 0.840 10.407 1.00 85.38 111 LEU A CA 1
ATOM 862 C C . LEU A 1 111 ? -10.028 -0.273 11.454 1.00 85.38 111 LEU A C 1
ATOM 864 O O . LEU A 1 111 ? -10.983 -0.276 12.228 1.00 85.38 111 LEU A O 1
ATOM 868 N N . TYR A 1 112 ? -9.087 -1.223 11.492 1.00 86.12 112 TYR A N 1
ATOM 869 C CA . TYR A 1 112 ? -9.062 -2.222 12.558 1.00 86.12 112 TYR A CA 1
ATOM 870 C C . TYR A 1 112 ? -8.682 -1.619 13.909 1.00 86.12 112 TYR A C 1
ATOM 872 O O . TYR A 1 112 ? -9.249 -2.043 14.909 1.00 86.12 112 TYR A O 1
ATOM 880 N N . ASP A 1 113 ? -7.758 -0.657 13.957 1.00 85.06 113 ASP A N 1
ATOM 881 C CA . ASP A 1 113 ? -7.422 0.048 15.199 1.00 85.06 113 ASP A CA 1
ATOM 882 C C . ASP A 1 113 ? -8.601 0.849 15.748 1.00 85.06 113 ASP A C 1
ATOM 884 O O . ASP A 1 113 ? -8.909 0.725 16.932 1.00 85.06 113 ASP A O 1
ATOM 888 N N . ASP A 1 114 ? -9.309 1.577 14.887 1.00 82.69 114 ASP A N 1
ATOM 889 C CA . ASP A 1 114 ? -10.493 2.350 15.261 1.00 82.69 114 ASP A CA 1
ATOM 890 C C . ASP A 1 114 ? -11.593 1.423 15.801 1.00 82.69 114 ASP A C 1
ATOM 892 O O . ASP A 1 114 ? -12.102 1.636 16.898 1.00 82.69 114 ASP A O 1
ATOM 896 N N . ALA A 1 115 ? -11.891 0.322 15.099 1.00 81.25 115 ALA A N 1
ATOM 897 C CA . ALA A 1 115 ? -12.883 -0.656 15.550 1.00 81.25 115 ALA A CA 1
ATOM 898 C C . ALA A 1 115 ? -12.498 -1.328 16.882 1.00 81.25 115 ALA A C 1
ATOM 900 O O . ALA A 1 115 ? -13.364 -1.623 17.709 1.00 81.25 115 ALA A O 1
ATOM 901 N N . ILE A 1 116 ? -11.201 -1.581 17.092 1.00 82.12 116 ILE A N 1
ATOM 902 C CA . ILE A 1 116 ? -10.682 -2.120 18.352 1.00 82.12 116 ILE A CA 1
ATOM 903 C C . ILE A 1 116 ? -10.855 -1.088 19.476 1.00 82.12 116 ILE A C 1
ATOM 905 O O . ILE A 1 116 ? -11.286 -1.431 20.575 1.00 82.12 116 ILE A O 1
ATOM 909 N N . GLN A 1 117 ? -10.550 0.180 19.216 1.00 83.38 117 GLN A N 1
ATOM 910 C CA . GLN A 1 117 ? -10.677 1.237 20.213 1.00 83.38 117 GLN A CA 1
ATOM 911 C C . GLN A 1 117 ? -12.144 1.509 20.579 1.00 83.38 117 GLN A C 1
ATOM 913 O O . GLN A 1 117 ? -12.473 1.558 21.763 1.00 83.38 117 GLN A O 1
ATOM 918 N N . GLU A 1 118 ? -13.037 1.606 19.591 1.00 81.75 118 GLU A N 1
ATOM 919 C CA . GLU A 1 118 ? -14.464 1.887 19.802 1.00 81.75 118 GLU A CA 1
ATOM 920 C C . GLU A 1 118 ? -15.132 0.866 20.729 1.00 81.75 118 GLU A C 1
ATOM 922 O O . GLU A 1 118 ? -15.921 1.230 21.604 1.00 81.75 118 GLU A O 1
ATOM 927 N N . ALA A 1 119 ? -14.810 -0.419 20.582 1.00 79.50 119 ALA A N 1
ATOM 928 C CA . ALA A 1 119 ? -15.407 -1.435 21.440 1.00 79.50 119 ALA A CA 1
ATOM 929 C C . ALA A 1 119 ? -14.746 -1.538 22.828 1.00 79.50 119 ALA A C 1
ATOM 931 O O . ALA A 1 119 ? -15.432 -1.895 23.789 1.00 79.50 119 ALA A O 1
ATOM 932 N N . GLU A 1 120 ? -13.473 -1.156 22.988 1.00 83.25 120 GLU A N 1
ATOM 933 C CA . GLU A 1 120 ? -12.895 -0.941 24.326 1.00 83.25 120 GLU A CA 1
ATOM 934 C C . GLU A 1 120 ? -13.548 0.262 25.028 1.00 83.25 120 GLU A C 1
ATOM 936 O O . GLU A 1 120 ? -13.859 0.195 26.221 1.00 83.25 120 GLU A O 1
ATOM 941 N N . ASP A 1 121 ? -13.834 1.339 24.297 1.00 85.62 121 ASP A N 1
ATOM 942 C CA . ASP A 1 121 ? -14.537 2.507 24.832 1.00 85.62 121 ASP A CA 1
ATOM 943 C C . ASP A 1 121 ? -15.980 2.169 25.227 1.00 85.62 121 ASP A C 1
ATOM 945 O O . ASP A 1 121 ? -16.435 2.567 26.306 1.00 85.62 121 ASP A O 1
ATOM 949 N N . LEU A 1 122 ? -16.679 1.365 24.417 1.00 86.06 122 LEU A N 1
ATOM 950 C CA . LEU A 1 122 ? -18.015 0.858 24.738 1.00 86.06 122 LEU A CA 1
ATOM 951 C C . LEU A 1 122 ? -18.008 0.001 26.010 1.00 86.06 122 LEU A C 1
ATOM 953 O O . LEU A 1 122 ? -18.861 0.186 26.882 1.00 86.06 122 LEU A O 1
ATOM 957 N N . TRP A 1 123 ? -17.033 -0.901 26.152 1.00 88.69 123 TRP A N 1
ATOM 958 C CA . TRP A 1 123 ? -16.862 -1.693 27.372 1.00 88.69 123 TRP A CA 1
ATOM 959 C C . TRP A 1 123 ? -16.663 -0.796 28.599 1.00 88.69 123 TRP A C 1
ATOM 961 O O . TRP A 1 123 ? -17.377 -0.927 29.597 1.00 88.69 123 TRP A O 1
ATOM 971 N N . ASN A 1 124 ? -15.746 0.168 28.509 1.00 89.06 124 ASN A N 1
ATOM 972 C CA . ASN A 1 124 ? -15.463 1.103 29.595 1.00 89.06 124 ASN A CA 1
ATOM 973 C C . ASN A 1 124 ? -16.692 1.945 29.972 1.00 89.06 124 ASN A C 1
ATOM 975 O O . ASN A 1 124 ? -16.926 2.203 31.157 1.00 89.06 124 ASN A O 1
ATOM 979 N N . LEU A 1 125 ? -17.493 2.362 28.989 1.00 90.56 125 LEU A N 1
ATOM 980 C CA . LEU A 1 125 ? -18.742 3.084 29.219 1.00 90.56 125 LEU A CA 1
ATOM 981 C C . LEU A 1 125 ? -19.758 2.222 29.977 1.00 90.56 125 LEU A C 1
ATOM 983 O O . LEU A 1 125 ? -20.329 2.688 30.965 1.00 90.56 125 LEU A O 1
ATOM 987 N N . ILE A 1 126 ? -19.956 0.973 29.551 1.00 90.62 126 ILE A N 1
ATOM 988 C CA . ILE A 1 126 ? -20.893 0.033 30.183 1.00 90.62 126 ILE A CA 1
ATOM 989 C C . ILE A 1 126 ? -20.493 -0.235 31.633 1.00 90.62 126 ILE A C 1
ATOM 991 O O . ILE A 1 126 ? -21.329 -0.130 32.532 1.00 90.62 126 ILE A O 1
ATOM 995 N N . VAL A 1 127 ? -19.207 -0.485 31.884 1.00 91.38 127 VAL A N 1
ATOM 996 C CA . VAL A 1 127 ? -18.681 -0.685 33.240 1.00 91.38 127 VAL A CA 1
ATOM 997 C C . VAL A 1 127 ? -18.929 0.551 34.114 1.00 91.38 127 VAL A C 1
ATOM 999 O O . VAL A 1 127 ? -19.436 0.428 35.229 1.00 91.38 127 VAL A O 1
ATOM 1002 N N . ARG A 1 128 ? -18.661 1.765 33.611 1.00 94.19 128 ARG A N 1
ATOM 1003 C CA . ARG A 1 128 ? -18.937 3.019 34.344 1.00 94.19 128 ARG A CA 1
ATOM 1004 C C . ARG A 1 128 ? -20.423 3.209 34.661 1.00 94.19 128 ARG A C 1
ATOM 1006 O O . ARG A 1 128 ? -20.765 3.647 35.763 1.00 94.19 128 ARG A O 1
ATOM 1013 N N . GLN A 1 129 ? -21.307 2.887 33.718 1.00 94.38 129 GLN A N 1
ATOM 1014 C CA . GLN A 1 129 ? -22.753 2.948 33.943 1.00 94.38 129 GLN A CA 1
ATOM 1015 C C . GLN A 1 129 ? -23.199 1.922 34.990 1.00 94.38 129 GLN A C 1
ATOM 1017 O O . GLN A 1 129 ? -24.002 2.262 35.858 1.00 94.38 129 GLN A O 1
ATOM 1022 N N . ALA A 1 130 ? -22.625 0.717 34.983 1.00 93.50 130 ALA A N 1
ATOM 1023 C CA . ALA A 1 130 ? -22.911 -0.309 35.982 1.00 93.50 130 ALA A CA 1
ATOM 1024 C C . ALA A 1 130 ? -22.484 0.122 37.398 1.00 93.50 130 ALA A C 1
ATOM 1026 O O . ALA A 1 130 ? -23.273 -0.001 38.335 1.00 93.50 130 ALA A O 1
ATOM 1027 N N . TYR A 1 131 ? -21.301 0.733 37.548 1.00 94.44 131 TYR A N 1
ATOM 1028 C CA . TYR A 1 131 ? -20.870 1.346 38.815 1.00 94.44 131 TYR A CA 1
ATOM 1029 C C . TYR A 1 131 ? -21.820 2.444 39.300 1.00 94.44 131 TYR A C 1
ATOM 1031 O O . TYR A 1 131 ? -22.090 2.554 40.495 1.00 94.44 131 TYR A O 1
ATOM 1039 N N . THR A 1 132 ? -22.355 3.242 38.376 1.00 94.75 132 THR A N 1
ATOM 1040 C CA . THR A 1 132 ? -23.311 4.309 38.706 1.00 94.75 132 THR A CA 1
ATOM 1041 C C . THR A 1 132 ? -24.667 3.741 39.134 1.00 94.75 132 THR A C 1
ATOM 1043 O O . THR A 1 132 ? -25.284 4.257 40.063 1.00 94.75 132 THR A O 1
ATOM 1046 N N . ALA A 1 133 ? -25.129 2.669 38.485 1.00 93.88 133 ALA A N 1
ATOM 1047 C CA . ALA A 1 133 ? -26.398 2.013 38.794 1.00 93.88 133 ALA A CA 1
ATOM 1048 C C . ALA A 1 133 ? -26.348 1.190 40.096 1.00 93.88 133 ALA A C 1
ATOM 1050 O O . ALA A 1 133 ? -27.351 1.098 40.806 1.00 93.88 133 ALA A O 1
ATOM 1051 N N . GLY A 1 134 ? -25.189 0.614 40.425 1.00 93.19 134 GLY A N 1
ATOM 1052 C CA . GLY A 1 134 ? -24.975 -0.239 41.594 1.00 93.19 134 GLY A CA 1
ATOM 1053 C C . GLY A 1 134 ? -23.927 0.301 42.571 1.00 93.19 134 GLY A C 1
ATOM 1054 O O . GLY A 1 134 ? -22.967 -0.408 42.853 1.00 93.19 134 GLY A O 1
ATOM 1055 N N . PRO A 1 135 ? -24.094 1.496 43.169 1.00 92.94 135 PRO A N 1
ATOM 1056 C CA . PRO A 1 135 ? -23.048 2.146 43.972 1.00 92.94 135 PRO A CA 1
ATOM 1057 C C . PRO A 1 135 ? -22.691 1.416 45.280 1.00 92.94 135 PRO A C 1
ATOM 1059 O O . PRO A 1 135 ? -21.741 1.796 45.959 1.00 92.94 135 PRO A O 1
ATOM 1062 N N . LYS A 1 136 ? -23.476 0.405 45.675 1.00 95.88 136 LYS A N 1
ATOM 1063 C CA . LYS A 1 136 ? -23.228 -0.443 46.854 1.00 95.88 136 LYS A CA 1
ATOM 1064 C C . LYS A 1 136 ? -22.639 -1.810 46.506 1.00 95.88 136 LYS A C 1
ATOM 1066 O O . LYS A 1 136 ? -22.331 -2.564 47.423 1.00 95.88 136 LYS A O 1
ATOM 1071 N N . LEU A 1 137 ? -22.550 -2.135 45.219 1.00 94.94 137 LEU A N 1
ATOM 1072 C CA . LEU A 1 137 ? -21.993 -3.392 44.751 1.00 94.94 137 LEU A CA 1
ATOM 1073 C C . LEU A 1 137 ? -20.468 -3.285 44.706 1.00 94.94 137 LEU A C 1
ATOM 1075 O O . LEU A 1 137 ? -19.907 -2.247 44.349 1.00 94.94 137 LEU A O 1
ATOM 1079 N N . SER A 1 138 ? -19.801 -4.373 45.062 1.00 95.94 138 SER A N 1
ATOM 1080 C CA . SER A 1 138 ? -18.381 -4.565 44.798 1.00 95.94 138 SER A CA 1
ATOM 1081 C C . SER A 1 138 ? -18.113 -4.727 43.297 1.00 95.94 138 SER A C 1
ATOM 1083 O O . SER A 1 138 ? -19.003 -5.055 42.511 1.00 95.94 138 SER A O 1
ATOM 1085 N N . GLU A 1 139 ? -16.854 -4.554 42.900 1.00 93.75 139 GLU A N 1
ATOM 1086 C CA . GLU A 1 139 ? -16.398 -4.773 41.522 1.00 93.75 139 GLU A CA 1
ATOM 1087 C C . GLU A 1 139 ? -16.779 -6.169 40.995 1.00 93.75 139 GLU A C 1
ATOM 1089 O O . GLU A 1 139 ? -17.320 -6.299 39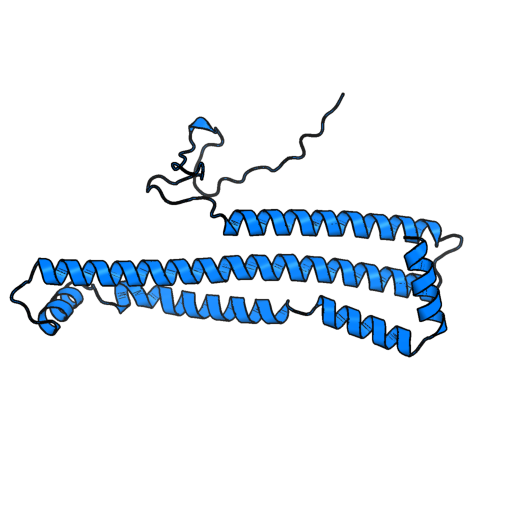.897 1.00 93.75 139 GLU A O 1
ATOM 1094 N N . SER A 1 140 ? -16.584 -7.219 41.800 1.00 95.12 140 SER A N 1
ATOM 1095 C CA . SER A 1 140 ? -16.954 -8.589 41.424 1.00 95.12 140 SER A CA 1
ATOM 1096 C C . SER A 1 140 ? -18.459 -8.782 41.242 1.00 95.12 140 SER A C 1
ATOM 1098 O O . SER A 1 140 ? -18.871 -9.533 40.359 1.00 95.12 140 SER A O 1
ATOM 1100 N N . GLU A 1 141 ? -19.284 -8.120 42.058 1.00 95.56 141 GLU A N 1
ATOM 1101 C CA . GLU A 1 141 ? -20.746 -8.187 41.936 1.00 95.56 141 GLU A CA 1
ATOM 1102 C C . GLU A 1 141 ? -21.228 -7.470 40.674 1.00 95.56 141 GLU A C 1
ATOM 1104 O O . GLU A 1 141 ? -22.115 -7.976 39.992 1.00 95.56 141 GLU A O 1
ATOM 1109 N N . ILE A 1 142 ? -20.604 -6.344 40.314 1.00 95.50 142 ILE A N 1
ATOM 1110 C CA . ILE A 1 142 ? -20.890 -5.634 39.062 1.00 95.50 142 ILE A CA 1
ATOM 1111 C C . ILE A 1 142 ? -20.546 -6.498 37.849 1.00 95.50 142 ILE A C 1
ATOM 1113 O O . ILE A 1 142 ? -21.396 -6.676 36.977 1.00 95.50 142 ILE A O 1
ATOM 1117 N N . TYR A 1 143 ? -19.339 -7.069 37.789 1.00 93.38 143 TYR A N 1
ATOM 1118 C CA . TYR A 1 143 ? -18.962 -7.927 36.663 1.00 93.38 143 TYR A CA 1
ATOM 1119 C C . TYR A 1 143 ? -19.803 -9.203 36.588 1.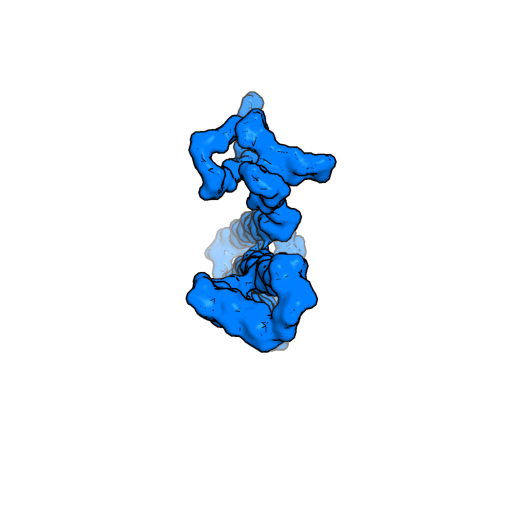00 93.38 143 TYR A C 1
ATOM 1121 O O . TYR A 1 143 ? -20.144 -9.629 35.486 1.00 93.38 143 TYR A O 1
ATOM 1129 N N . SER A 1 144 ? -20.183 -9.784 37.731 1.00 94.50 144 SER A N 1
ATOM 1130 C CA . SER A 1 144 ? -21.086 -10.943 37.755 1.00 94.50 144 SER A CA 1
ATOM 1131 C C . SER A 1 144 ? -22.467 -10.575 37.215 1.00 94.50 144 SER A C 1
ATOM 1133 O O . SER A 1 144 ? -22.964 -11.252 36.323 1.00 94.50 144 SER A O 1
ATOM 1135 N N . ALA A 1 145 ? -23.044 -9.453 37.657 1.00 93.00 145 ALA A N 1
ATOM 1136 C CA . ALA A 1 145 ? -24.348 -8.994 37.182 1.00 93.00 145 ALA A CA 1
ATOM 1137 C C . ALA A 1 145 ? -24.357 -8.670 35.677 1.00 93.00 145 ALA A C 1
ATOM 1139 O O . ALA A 1 145 ? -25.331 -8.970 34.989 1.00 93.00 145 ALA A O 1
ATOM 1140 N N . LEU A 1 146 ? -23.274 -8.084 35.153 1.00 92.31 146 LEU A N 1
ATOM 1141 C CA . LEU A 1 146 ? -23.096 -7.885 33.711 1.00 92.31 146 LEU A CA 1
ATOM 1142 C C . LEU A 1 146 ? -23.012 -9.235 32.977 1.00 92.31 146 LEU A C 1
ATOM 1144 O O . LEU A 1 146 ? -23.715 -9.451 31.988 1.00 92.31 146 LEU A O 1
ATOM 1148 N N . SER A 1 147 ? -22.218 -10.174 33.495 1.00 91.94 147 SER A N 1
ATOM 1149 C CA . SER A 1 147 ? -22.079 -11.512 32.915 1.00 91.94 147 SER A CA 1
ATOM 1150 C C . SER A 1 147 ? -23.399 -12.292 32.906 1.00 91.94 147 SER A C 1
ATOM 1152 O O . SER A 1 147 ? -23.672 -12.996 31.933 1.00 91.94 147 SER A O 1
ATOM 1154 N N . ASP A 1 148 ? -24.232 -12.152 33.939 1.00 93.25 148 ASP A N 1
ATOM 1155 C CA . ASP A 1 148 ? -25.532 -12.830 34.053 1.00 93.25 148 ASP A CA 1
ATOM 1156 C C . ASP A 1 148 ? -26.506 -12.428 32.935 1.00 93.25 148 ASP A C 1
ATOM 1158 O O . ASP A 1 148 ? -27.347 -13.227 32.520 1.00 93.25 148 ASP A O 1
ATOM 1162 N N . VAL A 1 149 ? -26.368 -11.211 32.398 1.00 89.25 149 VAL A N 1
ATOM 1163 C CA . VAL A 1 149 ? -27.143 -10.726 31.242 1.00 89.25 149 VAL A CA 1
ATOM 1164 C C . VAL A 1 149 ? -26.400 -10.889 29.910 1.00 89.25 149 VAL A C 1
ATOM 1166 O O . VAL A 1 149 ? -26.813 -10.334 28.893 1.00 89.25 149 VAL A O 1
ATOM 1169 N N . GLY A 1 150 ? -25.310 -11.662 29.892 1.00 85.69 150 GLY A N 1
ATOM 1170 C CA . GLY A 1 150 ? -24.513 -11.942 28.694 1.00 85.69 150 GLY A CA 1
ATOM 1171 C C . GLY A 1 150 ? -23.583 -10.801 28.273 1.00 85.69 150 GLY A C 1
ATOM 1172 O O . GLY A 1 150 ? -23.040 -10.820 27.165 1.00 85.69 150 GLY A O 1
ATOM 1173 N N . VAL A 1 151 ? -23.386 -9.807 29.138 1.00 86.75 151 VAL A N 1
ATOM 1174 C CA . VAL A 1 151 ? -22.520 -8.655 28.899 1.00 86.75 151 VAL A CA 1
ATOM 1175 C C . VAL A 1 151 ? -21.168 -8.918 29.555 1.00 86.75 151 VAL A C 1
ATOM 1177 O O . VAL A 1 151 ? -20.984 -8.743 30.754 1.00 86.75 151 VAL A O 1
ATOM 1180 N N . THR A 1 152 ? -20.195 -9.350 28.764 1.00 84.50 152 THR A N 1
ATOM 1181 C CA . THR A 1 152 ? -18.816 -9.548 29.207 1.00 84.50 152 THR A CA 1
ATOM 1182 C C . THR A 1 152 ? -17.887 -8.705 28.353 1.00 84.50 152 THR A C 1
ATOM 1184 O O . THR A 1 152 ? -18.251 -8.263 27.256 1.00 84.50 152 THR A O 1
ATOM 1187 N N . ARG A 1 153 ? -16.654 -8.505 28.829 1.00 78.81 153 ARG A N 1
ATOM 1188 C CA . ARG A 1 153 ? -15.620 -7.894 27.993 1.00 78.81 153 ARG A CA 1
ATOM 1189 C C . ARG A 1 153 ? -15.455 -8.707 26.719 1.00 78.81 153 ARG A C 1
ATOM 1191 O O . ARG A 1 153 ? -15.269 -8.152 25.648 1.00 78.81 153 ARG A O 1
ATOM 1198 N N . GLU A 1 154 ? -15.622 -10.020 26.820 1.00 73.88 154 GLU A N 1
ATOM 1199 C CA . GLU A 1 154 ? -15.536 -10.921 25.693 1.00 73.88 154 GLU A CA 1
ATOM 1200 C C . GLU A 1 154 ? -16.703 -10.802 24.701 1.00 73.88 154 GLU A C 1
ATOM 1202 O O . GLU A 1 154 ? -16.498 -10.897 23.487 1.00 73.88 154 GLU A O 1
ATOM 1207 N N . SER A 1 155 ? -17.927 -10.577 25.178 1.00 74.81 155 SER A N 1
ATOM 1208 C CA . SER A 1 155 ? -19.096 -10.454 24.302 1.00 74.81 155 SER A CA 1
ATOM 1209 C C . SER A 1 155 ? -19.181 -9.091 23.614 1.00 74.81 155 SER A C 1
ATOM 1211 O O . SER A 1 155 ? -19.637 -9.027 22.475 1.00 74.81 155 SER A O 1
ATOM 1213 N N . ILE A 1 156 ? -18.675 -8.030 24.251 1.00 72.31 156 ILE A N 1
ATOM 1214 C CA . ILE A 1 156 ? -18.586 -6.681 23.666 1.00 72.31 156 ILE A CA 1
ATOM 1215 C C . ILE A 1 156 ? -17.306 -6.501 22.838 1.00 72.31 156 ILE A C 1
ATOM 1217 O O . ILE A 1 156 ? -17.325 -5.816 21.818 1.00 72.31 156 ILE A O 1
ATOM 1221 N N . SER A 1 157 ? -16.196 -7.112 23.265 1.00 65.44 157 SER A N 1
ATOM 1222 C CA . SER A 1 157 ? -14.846 -6.828 22.761 1.00 65.44 157 SER A CA 1
ATOM 1223 C C . SER A 1 157 ? -14.054 -8.054 22.265 1.00 65.44 157 SER A C 1
ATOM 1225 O O . SER A 1 157 ? -12.941 -7.872 21.804 1.00 65.44 157 SER A O 1
ATOM 1227 N N . VAL A 1 158 ? -14.533 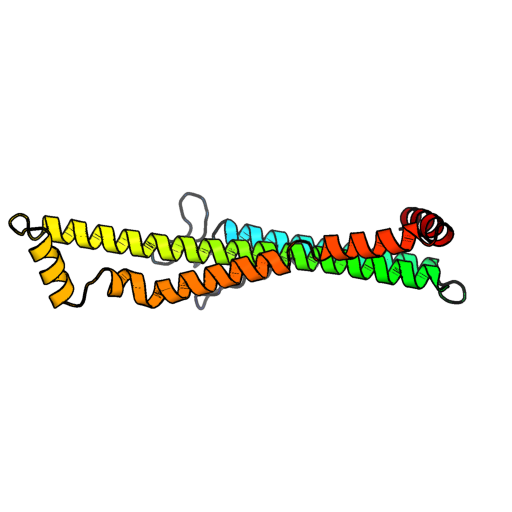-9.313 22.261 1.00 55.31 158 VAL A N 1
ATOM 1228 C CA . VAL A 1 158 ? -13.638 -10.466 21.927 1.00 55.31 158 VAL A CA 1
ATOM 1229 C C . VAL A 1 158 ? -14.009 -11.304 20.708 1.00 55.31 158 VAL A C 1
ATOM 1231 O O . VAL A 1 158 ? -13.088 -11.637 19.957 1.00 55.31 158 VAL A O 1
ATOM 1234 N N . SER A 1 159 ? -15.276 -11.627 20.429 1.00 56.47 159 SER A N 1
ATOM 1235 C CA . SER A 1 159 ? -15.567 -12.495 19.262 1.00 56.47 159 SER A CA 1
ATOM 1236 C C . SER A 1 159 ? -15.206 -11.836 17.916 1.00 56.47 159 SER A C 1
ATOM 1238 O O . SER A 1 159 ? -14.643 -12.489 17.034 1.00 56.47 159 SER A O 1
ATOM 1240 N N . ASP A 1 160 ? -15.401 -10.520 17.796 1.00 60.28 160 ASP A N 1
ATOM 1241 C CA . ASP A 1 160 ? -14.996 -9.743 16.622 1.00 60.28 160 ASP A CA 1
ATOM 1242 C C . ASP A 1 160 ? -13.523 -9.295 16.663 1.00 60.28 160 ASP A C 1
ATOM 1244 O O . ASP A 1 160 ? -12.894 -9.173 15.611 1.00 60.28 160 ASP A O 1
ATOM 1248 N N . PHE A 1 161 ? -12.911 -9.135 17.842 1.00 67.38 161 PHE A N 1
ATOM 1249 C CA . PHE A 1 161 ? -11.542 -8.610 17.940 1.00 67.38 161 PHE A CA 1
ATOM 1250 C C . PHE A 1 161 ? -10.469 -9.630 17.664 1.00 67.38 161 PHE A C 1
ATOM 1252 O O . PHE A 1 161 ? -9.424 -9.249 17.150 1.00 67.38 161 PHE A O 1
ATOM 1259 N N . GLN A 1 162 ? -10.664 -10.899 18.025 1.00 73.62 162 GLN A N 1
ATOM 1260 C CA . GLN A 1 162 ? -9.679 -11.904 17.641 1.00 73.62 162 GLN A CA 1
ATOM 1261 C C . GLN A 1 162 ? -9.560 -11.930 16.113 1.00 73.62 162 GLN A C 1
ATOM 1263 O O . GLN A 1 162 ? -8.463 -11.826 15.571 1.00 73.62 162 GLN A O 1
ATOM 1268 N N . ARG A 1 163 ? -10.707 -11.871 15.430 1.00 79.56 163 ARG A N 1
ATOM 1269 C CA . ARG A 1 163 ? -10.782 -11.724 13.978 1.00 79.56 163 ARG A CA 1
ATOM 1270 C C . ARG A 1 163 ? -10.184 -10.400 13.482 1.00 79.56 163 ARG A C 1
ATOM 1272 O O . ARG A 1 163 ? -9.486 -10.412 12.473 1.00 79.56 163 ARG A O 1
ATOM 1279 N N . TYR A 1 164 ? -10.431 -9.264 14.139 1.00 82.69 164 TYR A N 1
ATOM 1280 C CA . TYR A 1 164 ? -9.829 -7.978 13.746 1.00 82.69 164 TYR A CA 1
ATOM 1281 C C . TYR A 1 164 ? -8.316 -7.954 13.950 1.00 82.69 164 TYR A C 1
ATOM 1283 O O . TYR A 1 164 ? -7.600 -7.528 13.053 1.00 82.69 164 TYR A O 1
ATOM 1291 N N . ARG A 1 165 ? -7.808 -8.484 15.067 1.00 84.31 165 ARG A N 1
ATOM 1292 C CA . ARG A 1 165 ? -6.372 -8.619 15.341 1.00 84.31 165 ARG A CA 1
ATOM 1293 C C . ARG A 1 165 ? -5.693 -9.536 14.331 1.00 84.31 165 ARG A C 1
ATOM 1295 O O . ARG A 1 165 ? -4.640 -9.177 13.816 1.00 84.31 165 ARG A O 1
ATOM 1302 N N . GLU A 1 166 ? -6.308 -10.669 13.999 1.00 89.50 166 GLU A N 1
ATOM 1303 C CA . GLU A 1 166 ? -5.816 -11.584 12.963 1.00 89.50 166 GLU A CA 1
ATOM 1304 C C . GLU A 1 166 ? -5.779 -10.916 11.587 1.00 89.50 166 GLU A C 1
ATOM 1306 O O . GLU A 1 166 ? -4.748 -10.938 10.915 1.00 89.50 166 GLU A O 1
ATOM 1311 N N . LYS A 1 167 ? -6.867 -10.253 11.177 1.00 89.50 167 LYS A N 1
ATOM 1312 C CA . LYS A 1 167 ? -6.910 -9.537 9.894 1.00 89.50 167 LYS A CA 1
ATOM 1313 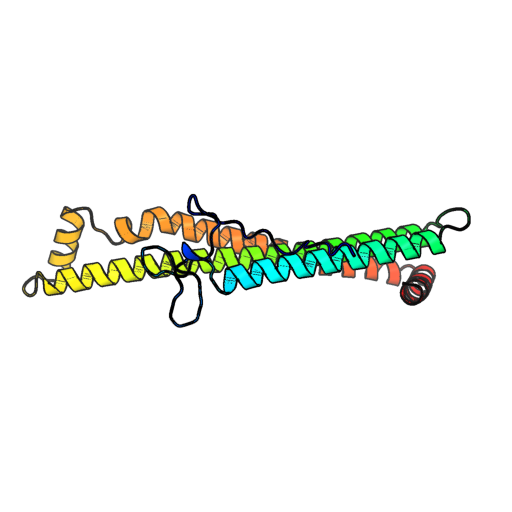C C . LYS A 1 167 ? -5.946 -8.352 9.851 1.00 89.50 167 LYS A C 1
ATOM 1315 O O . LYS A 1 167 ? -5.346 -8.105 8.808 1.00 89.50 167 LYS A O 1
ATOM 1320 N N . LYS A 1 168 ? -5.760 -7.644 10.967 1.00 92.12 168 LYS A N 1
ATOM 1321 C CA . LYS A 1 168 ? -4.766 -6.576 11.103 1.00 92.12 168 LYS A CA 1
ATOM 1322 C C . LYS A 1 168 ? -3.347 -7.129 10.966 1.00 92.12 168 LYS A C 1
ATOM 1324 O O . LYS A 1 168 ? -2.539 -6.557 10.242 1.00 92.12 168 LYS A O 1
ATOM 1329 N N . ALA A 1 169 ? -3.046 -8.253 11.618 1.00 93.62 169 ALA A N 1
ATOM 1330 C CA . ALA A 1 169 ? -1.754 -8.923 11.498 1.00 93.62 169 ALA A CA 1
ATOM 1331 C C . ALA A 1 169 ? -1.479 -9.366 10.052 1.00 93.62 169 ALA A C 1
ATOM 1333 O O . ALA A 1 169 ? -0.398 -9.094 9.532 1.00 93.62 169 ALA A O 1
ATOM 1334 N N . LEU A 1 170 ? -2.481 -9.944 9.380 1.00 94.94 170 LEU A N 1
ATOM 1335 C CA . LEU A 1 170 ? -2.402 -10.286 7.959 1.00 94.94 170 LEU A CA 1
ATOM 1336 C C . LEU A 1 170 ? -2.163 -9.045 7.085 1.00 94.94 170 LEU A C 1
ATOM 1338 O O . LEU A 1 170 ? -1.346 -9.086 6.170 1.00 94.94 170 LEU A O 1
ATOM 1342 N N . ALA A 1 171 ? -2.833 -7.925 7.375 1.00 94.12 171 ALA A N 1
ATOM 1343 C CA . ALA A 1 171 ? -2.620 -6.678 6.646 1.00 94.12 171 ALA A CA 1
ATOM 1344 C C . ALA A 1 171 ? -1.184 -6.150 6.811 1.00 94.12 171 ALA A C 1
ATOM 1346 O O . ALA A 1 171 ? -0.580 -5.718 5.831 1.00 94.12 171 ALA A O 1
ATOM 1347 N N . TYR A 1 172 ? -0.602 -6.235 8.013 1.00 96.00 172 TYR A N 1
ATOM 1348 C CA . TYR A 1 172 ? 0.811 -5.905 8.232 1.00 96.00 172 TYR A CA 1
ATOM 1349 C C . TYR A 1 172 ? 1.764 -6.839 7.488 1.00 96.00 172 TYR A C 1
ATOM 1351 O O . TYR A 1 172 ? 2.777 -6.387 6.958 1.00 96.00 172 TYR A O 1
ATOM 1359 N N . GLU A 1 173 ? 1.482 -8.140 7.471 1.00 95.69 173 GLU A N 1
ATOM 1360 C CA . GLU A 1 173 ? 2.293 -9.110 6.740 1.00 95.69 173 GLU A CA 1
ATOM 1361 C C . GLU A 1 173 ? 2.282 -8.814 5.244 1.00 95.69 173 GLU A C 1
ATOM 1363 O O . GLU A 1 173 ? 3.343 -8.587 4.666 1.00 95.69 173 GLU A O 1
ATOM 1368 N N . LEU A 1 174 ? 1.092 -8.671 4.661 1.00 95.56 174 LEU A N 1
ATOM 1369 C CA . LEU A 1 174 ? 0.935 -8.329 3.255 1.00 95.56 174 LEU A CA 1
ATOM 1370 C C . LEU A 1 174 ? 1.585 -6.978 2.925 1.00 95.56 174 LEU A C 1
ATOM 1372 O O . LEU A 1 174 ? 2.194 -6.822 1.869 1.00 95.56 174 LEU A O 1
ATOM 1376 N N . LYS A 1 175 ? 1.526 -6.005 3.845 1.00 96.06 175 LYS A N 1
ATOM 1377 C CA . LYS A 1 175 ? 2.184 -4.707 3.656 1.00 96.06 175 LYS A CA 1
ATOM 1378 C C . LYS A 1 175 ? 3.691 -4.888 3.522 1.00 96.06 175 LYS A C 1
ATOM 1380 O O . LYS A 1 175 ? 4.266 -4.370 2.573 1.00 96.06 175 LYS A O 1
ATOM 1385 N N . ARG A 1 176 ? 4.305 -5.677 4.408 1.00 94.06 176 ARG A N 1
ATOM 1386 C CA . ARG A 1 176 ? 5.740 -6.000 4.348 1.00 94.06 176 ARG A CA 1
ATOM 1387 C C . ARG A 1 176 ? 6.126 -6.780 3.093 1.00 94.06 176 ARG A C 1
ATOM 1389 O O . ARG A 1 176 ? 7.254 -6.653 2.631 1.00 94.06 176 ARG A O 1
ATOM 1396 N N . GLU A 1 177 ? 5.227 -7.600 2.553 1.00 93.81 177 GLU A N 1
ATOM 1397 C CA . GLU A 1 177 ? 5.469 -8.304 1.289 1.00 93.81 177 GLU A CA 1
ATOM 1398 C C . GLU A 1 177 ? 5.503 -7.350 0.093 1.00 93.81 177 GLU A C 1
ATOM 1400 O O . GLU A 1 177 ? 6.362 -7.502 -0.780 1.00 93.81 177 GLU A O 1
ATOM 1405 N N . PHE A 1 178 ? 4.593 -6.370 0.063 1.00 93.75 178 PHE A N 1
ATOM 1406 C CA . PHE A 1 178 ? 4.574 -5.325 -0.960 1.00 93.75 178 PHE A CA 1
ATOM 1407 C C . PHE A 1 178 ? 5.730 -4.336 -0.806 1.00 93.75 178 PHE A C 1
ATOM 1409 O O . PHE A 1 178 ? 6.2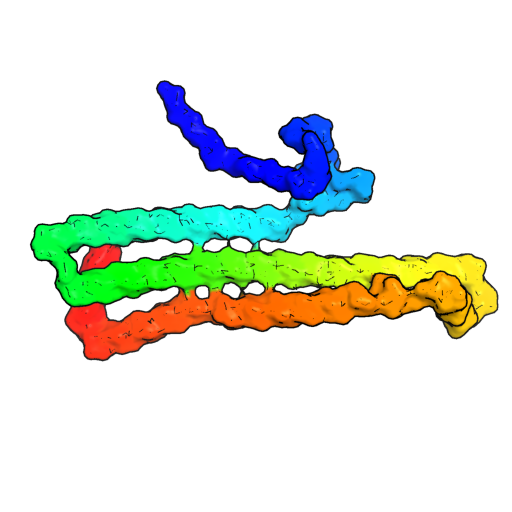91 -3.899 -1.814 1.00 93.75 178 PHE A O 1
ATOM 1416 N N . GLU A 1 179 ? 6.102 -4.005 0.431 1.00 94.19 179 GLU A N 1
ATOM 1417 C CA . GLU A 1 179 ? 7.239 -3.140 0.734 1.00 94.19 179 GLU A CA 1
ATOM 1418 C C . GLU A 1 179 ? 8.527 -3.705 0.119 1.00 94.19 179 GLU A C 1
ATOM 1420 O O . GLU A 1 179 ? 8.959 -4.837 0.362 1.00 94.19 179 GLU A O 1
ATOM 1425 N N . GLY A 1 180 ? 9.167 -2.887 -0.710 1.00 89.50 180 GLY A N 1
ATOM 1426 C CA . GLY A 1 180 ? 10.431 -3.235 -1.332 1.00 89.50 180 GLY A CA 1
ATOM 1427 C C . GLY A 1 180 ? 10.323 -4.171 -2.536 1.00 89.50 180 GLY A C 1
ATOM 1428 O O . GLY A 1 180 ? 11.368 -4.635 -3.002 1.00 89.50 180 GLY A O 1
ATOM 1429 N N . ILE A 1 181 ? 9.134 -4.437 -3.096 1.00 93.00 181 ILE A N 1
ATOM 1430 C CA . ILE A 1 181 ? 9.030 -5.079 -4.421 1.00 93.00 181 ILE A CA 1
ATOM 1431 C C . ILE A 1 181 ? 9.759 -4.226 -5.468 1.00 93.00 181 ILE A C 1
ATOM 1433 O O . ILE A 1 181 ? 10.614 -4.744 -6.194 1.00 93.00 181 ILE A O 1
ATOM 1437 N N . ALA A 1 182 ? 9.500 -2.916 -5.510 1.00 92.88 182 ALA A N 1
ATOM 1438 C CA . ALA A 1 182 ? 10.181 -2.008 -6.427 1.00 92.88 182 ALA A CA 1
ATOM 1439 C C . ALA A 1 182 ? 11.684 -1.937 -6.124 1.00 92.88 182 ALA A C 1
ATOM 1441 O O . ALA A 1 182 ? 12.504 -1.920 -7.041 1.00 92.88 182 ALA A O 1
ATOM 1442 N N . GLN A 1 183 ? 12.071 -1.966 -4.844 1.00 94.31 183 GLN A N 1
ATOM 1443 C CA . GLN A 1 183 ? 13.482 -1.994 -4.454 1.00 94.31 183 GLN A CA 1
ATOM 1444 C C . GLN A 1 183 ? 14.191 -3.260 -4.952 1.00 94.31 183 GLN A C 1
ATOM 1446 O O . GLN A 1 183 ? 15.269 -3.158 -5.535 1.00 94.31 183 GLN A O 1
ATOM 1451 N N . LYS A 1 184 ? 13.586 -4.442 -4.781 1.00 94.94 184 LYS A N 1
ATOM 1452 C CA . LYS A 1 184 ? 14.127 -5.713 -5.289 1.00 94.94 184 LYS A CA 1
ATOM 1453 C C . LYS A 1 184 ? 14.300 -5.674 -6.808 1.00 94.94 184 LYS A C 1
ATOM 1455 O O . LYS A 1 184 ? 15.333 -6.128 -7.300 1.00 94.94 184 LYS A O 1
ATOM 1460 N N . MET A 1 185 ? 13.349 -5.083 -7.540 1.00 94.31 185 MET A N 1
ATOM 1461 C CA . MET A 1 185 ? 13.494 -4.878 -8.986 1.00 94.31 185 MET A CA 1
ATOM 1462 C C . MET A 1 185 ? 14.660 -3.948 -9.322 1.00 94.31 185 MET A C 1
ATOM 1464 O O . MET A 1 185 ? 15.509 -4.329 -10.126 1.00 94.31 185 MET A O 1
ATOM 1468 N N . ARG A 1 186 ? 14.775 -2.786 -8.659 1.00 95.56 186 ARG A N 1
ATOM 1469 C CA . ARG A 1 186 ? 15.914 -1.863 -8.848 1.00 95.56 186 ARG A CA 1
ATOM 1470 C C . ARG A 1 186 ? 17.250 -2.554 -8.597 1.00 95.56 186 ARG A C 1
ATOM 1472 O O . ARG A 1 186 ? 18.171 -2.401 -9.390 1.00 95.56 186 ARG A O 1
ATOM 1479 N N . SER A 1 187 ? 17.357 -3.340 -7.527 1.00 96.69 187 SER A N 1
ATOM 1480 C CA . SER A 1 187 ? 18.576 -4.095 -7.221 1.00 96.69 187 SER A CA 1
ATOM 1481 C C . SER A 1 187 ? 18.894 -5.152 -8.283 1.00 96.69 187 SER A C 1
ATOM 1483 O O . SER A 1 187 ? 20.061 -5.335 -8.624 1.00 96.69 187 SER A O 1
ATOM 1485 N N . GLY A 1 188 ? 17.878 -5.832 -8.823 1.00 95.94 188 GLY A N 1
ATOM 1486 C CA . GLY A 1 188 ? 18.040 -6.781 -9.925 1.00 95.94 188 GLY A CA 1
ATOM 1487 C C . GLY A 1 188 ? 18.559 -6.113 -11.200 1.00 95.94 188 GLY A C 1
ATOM 1488 O O . GLY A 1 188 ? 19.540 -6.587 -11.774 1.00 95.94 188 GLY A O 1
ATOM 1489 N N . ILE A 1 189 ? 17.957 -4.982 -11.581 1.00 95.94 189 ILE A N 1
ATOM 1490 C CA . ILE A 1 189 ? 18.386 -4.163 -12.724 1.00 95.94 189 ILE A CA 1
ATOM 1491 C C . ILE A 1 189 ? 19.830 -3.701 -12.515 1.00 95.94 189 ILE A C 1
ATOM 1493 O O . ILE A 1 189 ? 20.683 -3.954 -13.360 1.00 95.94 189 ILE A O 1
ATOM 1497 N N . GLN A 1 190 ? 20.142 -3.111 -11.357 1.00 96.81 190 GLN A N 1
ATOM 1498 C CA . GLN A 1 190 ? 21.485 -2.606 -11.066 1.00 96.81 190 GLN A CA 1
ATOM 1499 C C . GLN A 1 190 ? 22.547 -3.705 -11.164 1.00 96.81 190 GLN A C 1
ATOM 1501 O O . GLN A 1 190 ? 23.581 -3.504 -11.792 1.00 96.81 190 GLN A O 1
ATOM 1506 N N . LYS A 1 191 ? 22.270 -4.898 -10.623 1.00 97.00 191 LYS A N 1
ATOM 1507 C CA . LYS A 1 191 ? 23.185 -6.041 -10.720 1.00 97.00 191 LYS A CA 1
ATOM 1508 C C . LYS A 1 191 ? 23.473 -6.431 -12.173 1.00 97.00 191 LYS A C 1
ATOM 1510 O O . LYS A 1 191 ? 24.597 -6.818 -12.483 1.00 97.00 191 LYS A O 1
ATOM 1515 N N . GLN A 1 192 ? 22.476 -6.350 -13.052 1.00 95.38 192 GLN A N 1
ATOM 1516 C CA . GLN A 1 192 ? 22.663 -6.612 -14.477 1.00 95.38 192 GLN A CA 1
ATOM 1517 C C . GLN A 1 192 ? 23.525 -5.528 -15.140 1.00 95.38 192 GLN A C 1
ATOM 1519 O O . GLN A 1 192 ? 24.418 -5.859 -15.917 1.00 95.38 192 GLN A O 1
ATOM 1524 N N . LEU A 1 193 ? 23.310 -4.255 -14.798 1.00 96.69 193 LEU A N 1
ATOM 1525 C CA . LEU A 1 193 ? 24.104 -3.137 -15.320 1.00 96.69 193 LEU A CA 1
ATOM 1526 C C . LEU A 1 193 ? 25.559 -3.166 -14.831 1.00 96.69 193 LEU A C 1
ATOM 1528 O O . LEU A 1 193 ? 26.473 -2.848 -15.588 1.00 96.69 193 LEU A O 1
ATOM 1532 N N . ASP A 1 194 ? 25.802 -3.600 -13.595 1.00 97.12 194 ASP A N 1
ATOM 1533 C CA . ASP A 1 194 ? 27.160 -3.738 -13.058 1.00 97.12 194 ASP A CA 1
ATOM 1534 C C . ASP A 1 194 ? 27.976 -4.784 -13.839 1.00 97.12 194 ASP A C 1
ATOM 1536 O O . ASP A 1 194 ? 29.189 -4.631 -14.013 1.00 97.12 194 ASP A O 1
ATOM 1540 N N . GLN A 1 195 ? 27.304 -5.828 -14.336 1.00 96.62 195 GLN A N 1
ATOM 1541 C CA . GLN A 1 195 ? 27.899 -6.920 -15.113 1.00 96.62 195 GLN A CA 1
ATOM 1542 C C . GLN A 1 195 ? 28.067 -6.586 -16.601 1.00 96.62 195 GLN A C 1
ATOM 1544 O O . GLN A 1 195 ? 28.921 -7.181 -17.259 1.00 96.62 195 GLN A O 1
ATOM 1549 N N . ASP A 1 196 ? 27.288 -5.639 -17.125 1.00 97.31 196 ASP A N 1
ATOM 1550 C CA . ASP A 1 196 ? 27.288 -5.246 -18.533 1.00 97.31 196 ASP A CA 1
ATOM 1551 C C . ASP A 1 196 ? 27.448 -3.724 -18.669 1.00 97.31 196 ASP A C 1
ATOM 1553 O O . ASP A 1 196 ? 26.492 -2.948 -18.706 1.00 97.31 196 ASP A O 1
ATOM 1557 N N . GLN A 1 197 ? 28.708 -3.291 -18.747 1.00 96.38 197 GLN A N 1
ATOM 1558 C CA . GLN A 1 197 ? 29.072 -1.874 -18.820 1.00 96.38 197 GLN A CA 1
ATOM 1559 C C . GLN A 1 197 ? 28.627 -1.196 -20.124 1.00 96.38 197 GLN A C 1
ATOM 1561 O O . GLN A 1 197 ? 28.478 0.027 -20.148 1.00 96.38 197 GLN A O 1
ATOM 1566 N N . GLU A 1 198 ? 28.433 -1.952 -21.209 1.00 96.62 198 GLU A N 1
ATOM 1567 C CA . GLU A 1 198 ? 27.881 -1.410 -22.453 1.00 96.62 198 GLU A CA 1
ATOM 1568 C C . GLU A 1 198 ? 26.385 -1.144 -22.280 1.00 96.62 198 GLU A C 1
ATOM 1570 O O . GLU A 1 198 ? 25.928 -0.023 -22.516 1.00 96.62 198 GLU A O 1
ATOM 1575 N N . LEU A 1 199 ? 25.645 -2.123 -21.753 1.00 96.62 199 LEU A N 1
ATOM 1576 C CA . LEU A 1 199 ? 24.232 -1.966 -21.419 1.00 96.62 199 LEU A CA 1
ATOM 1577 C C . LEU A 1 199 ? 24.009 -0.813 -20.433 1.00 96.62 199 LEU A C 1
ATOM 1579 O O . LEU A 1 199 ? 23.115 0.001 -20.646 1.00 96.62 199 LEU A O 1
ATOM 1583 N N . ALA A 1 200 ? 24.858 -0.678 -19.412 1.00 97.31 200 ALA A N 1
ATOM 1584 C CA . ALA A 1 200 ? 24.798 0.428 -18.457 1.00 97.31 200 ALA A CA 1
ATOM 1585 C C . ALA A 1 200 ? 24.987 1.804 -19.113 1.00 97.31 200 ALA A C 1
ATOM 1587 O O . ALA A 1 200 ? 24.348 2.779 -18.711 1.00 97.31 200 ALA A O 1
ATOM 1588 N N . ARG A 1 201 ? 25.860 1.916 -20.123 1.00 97.38 201 ARG A N 1
ATOM 1589 C CA . ARG A 1 201 ? 26.015 3.159 -20.896 1.00 97.38 201 ARG A CA 1
ATOM 1590 C C . ARG A 1 201 ? 24.792 3.424 -21.766 1.00 97.38 201 ARG A C 1
ATOM 1592 O O . ARG A 1 201 ? 24.356 4.570 -21.828 1.00 97.38 201 ARG A O 1
ATOM 1599 N N . ASN A 1 202 ? 24.236 2.387 -22.384 1.00 96.50 202 ASN A N 1
ATOM 1600 C CA . ASN A 1 202 ? 23.054 2.509 -23.231 1.00 96.50 202 ASN A CA 1
ATOM 1601 C C . ASN A 1 202 ? 21.813 2.919 -22.423 1.00 96.50 202 ASN A C 1
ATOM 1603 O O . ASN A 1 202 ? 21.113 3.834 -22.840 1.00 96.50 202 ASN A O 1
ATOM 1607 N N . PHE A 1 203 ? 21.608 2.352 -21.227 1.00 96.62 203 PHE A N 1
ATOM 1608 C CA . PHE A 1 203 ? 20.555 2.772 -20.288 1.00 96.62 203 PHE A CA 1
ATOM 1609 C C . PHE A 1 203 ? 20.600 4.283 -20.037 1.00 96.62 203 PHE A C 1
ATOM 1611 O O . PHE A 1 203 ? 19.606 4.972 -20.237 1.00 96.62 203 PHE A O 1
ATOM 1618 N N . LYS A 1 204 ? 21.786 4.824 -19.726 1.00 96.06 204 LYS A N 1
ATOM 1619 C CA . LYS A 1 204 ? 21.966 6.272 -19.526 1.00 96.06 204 LYS A CA 1
ATOM 1620 C C . LYS A 1 204 ? 21.629 7.093 -20.770 1.00 96.06 204 LYS A C 1
ATOM 1622 O O . LYS A 1 204 ? 21.166 8.219 -20.639 1.00 96.06 204 LYS A O 1
ATOM 1627 N N . GLN A 1 205 ? 21.903 6.577 -21.968 1.00 95.12 205 GLN A N 1
ATOM 1628 C CA . GLN A 1 205 ? 21.550 7.269 -23.209 1.00 95.12 205 GLN A CA 1
ATOM 1629 C C . GLN A 1 205 ? 20.040 7.256 -23.448 1.00 95.12 205 GLN A C 1
ATOM 1631 O O . GLN A 1 205 ? 19.486 8.280 -23.836 1.00 95.12 205 GLN A O 1
ATOM 1636 N N . TRP A 1 206 ? 19.375 6.129 -23.198 1.00 95.44 206 TRP A N 1
ATOM 1637 C CA . TRP A 1 206 ? 17.931 5.998 -23.377 1.00 95.44 206 TRP A CA 1
ATOM 1638 C C . TRP A 1 206 ? 17.135 6.789 -22.336 1.00 95.44 206 TRP A C 1
ATOM 1640 O O . TRP A 1 206 ? 16.136 7.404 -22.702 1.00 95.44 206 TRP A O 1
ATOM 1650 N N . ASP A 1 207 ? 17.632 6.905 -21.101 1.00 93.56 207 ASP A N 1
ATOM 1651 C CA . ASP A 1 207 ? 17.049 7.784 -20.077 1.00 93.56 207 ASP A CA 1
ATOM 1652 C C . ASP A 1 207 ? 17.011 9.254 -20.522 1.00 93.56 207 ASP A C 1
ATOM 1654 O O . ASP A 1 207 ? 16.060 9.967 -20.223 1.00 93.56 207 ASP A O 1
ATOM 1658 N N . LEU A 1 208 ? 18.016 9.712 -21.279 1.00 92.75 208 LEU A N 1
ATOM 1659 C CA . LEU A 1 208 ? 18.054 11.076 -21.828 1.00 92.75 208 LEU A CA 1
ATOM 1660 C C . LEU A 1 208 ? 17.100 11.281 -23.010 1.00 92.75 208 LEU A C 1
ATOM 1662 O O . LEU A 1 208 ? 16.834 12.419 -23.395 1.00 92.75 208 LEU A O 1
ATOM 1666 N N . MET A 1 209 ? 16.636 10.194 -23.626 1.00 89.06 209 MET A N 1
ATOM 1667 C CA . MET A 1 209 ? 15.688 10.245 -24.736 1.00 89.06 209 MET A CA 1
ATOM 1668 C C . MET A 1 209 ? 14.239 10.213 -24.255 1.00 89.06 209 MET A C 1
ATOM 1670 O O . MET A 1 209 ? 13.362 10.579 -25.039 1.00 89.06 209 MET A O 1
ATOM 1674 N N . ARG A 1 210 ? 13.991 9.748 -23.027 1.00 78.62 210 ARG A N 1
ATOM 1675 C CA . ARG A 1 210 ? 12.660 9.541 -22.457 1.00 78.62 210 ARG A CA 1
ATOM 1676 C C . ARG A 1 210 ? 11.847 10.831 -22.380 1.00 78.62 210 ARG A C 1
ATOM 1678 O O . ARG A 1 210 ? 12.367 11.850 -21.882 1.00 78.62 210 ARG A O 1
#

Radius of gyration: 27.02 Å; chains: 1; bounding box: 59×36×85 Å

Sequence (210 aa):
MKGGDGFGTIYWVYGSSHKIFDWQFNEQGEVIDEHGRVVITAMRFNYLETAKNSLQSLDTELASLVGLRDRLKADGLSRGEKIYLDSEQALVTASAIENIATKGLDLLISLYDDAIQEAEDLWNLIVRQAYTAGPKLSESEIYSALSDVGVTRESISVSDFQRYREKKALAYELKREFEGIAQKMRSGIQKQLDQDQELARNFKQWDLMR

Secondary structure (DSSP, 8-state):
-------------SSS---GGG-EE-TTS-EE-TTS-BSS-HHHHHHHHHHHHHHHHHHHHHHHHHHHHHHH-SSS--HHHHHHHHHHHHHHHHHHHHHHHHHHHHHHHHHHHHHHHHHHHHHHHHHHHHHHH-TTS-HHHHHHHHHHTT--HHHHHTHHHHHHHHHHHHHHHHHHHHTTHHHHHHHHHHHHHHH-HHHHHHHHHHHTT-

pLDDT: mean 84.68, std 15.68, range [30.95, 97.38]